Protein AF-A0A9W8QAQ6-F1 (afdb_monomer_lite)

Secondary structure (DSSP, 8-state):
-TTS-S-TTT-EEE----TT-SSGGGS--EEEEPPPGGG--TT-TT-S-EE-HHHHHHHHHHHTT-SEEEEEGGGTTHHHHHHHHHHHTT----EEEEEPPEEEESS---HHHHHHHHHTTSSSSTT-TTS-SHHHHHHHT--HHHHHHHHHHH---SSPEEEEHHHHHHHHHHHHHHHS----EESSEEEEEETT--SEEEEEEES-SS-GGG-EEEEEEESEEEEEGGGB-SS--TT--SB-BT-EEEETT-SS-EEEEEEEE-TTT--EEEEEEEE-SSSPPS-EE-EEETTPEEEEEEEE--SBSSS-GGGSSS-GGGGB-TTSEEEEEEEEE-----S-TTSTT------

Sequence (355 aa):
MRDGKYAPQTATLRMKQDMESNNPQMWDITAYRILEDNKKHIRAPDSKMYPTYDFTHCLCDSFEGITHSLCTTEFILSRESYEWLNKTLEVYEPMQREFGRLNVTGTVMSKRVLKALVERKIVRGWDDPRLYTLIALRRRGVPPGAILSFINELGVTTARTFIQATRFEQSVRRYLEQTVPRLMLVLDPILVTIQDHEGVLELEAPFSPKDPCLGTHKLALTKTIYIDRADFQDTDDKNYYRLAPGKTVGLLQGPSPIRAVSFTRDEATGRVTAIDAVFDKTTKPRAYIHWVPDGSTKAEARIYAPLFKSENPMGAEGEFLNDVNPSSETVYPDAMIEAAHCASATLLSTLILLR

pLDDT: mean 90.75, std 11.82, range [29.78, 98.44]

InterPro domains:
  IPR011035 Large ribosomal subunit protein bL25/Gln-tRNA synthetase, anti-codon-binding domain superfamily [SSF50715] (180-340)
  IPR014729 Rossmann-like alpha/beta/alpha sandwich fold [G3DSA:3.40.50.620] (1-183)
  IPR020056 Large ribosomal subunit protein bL25/Gln-tRNA synthetase, N-terminal [G3DSA:2.40.240.10] (184-298)
  IPR020056 Large ribosomal subunit protein bL25/Gln-tRNA synthetase, N-terminal [G3DSA:2.40.240.10] (299-347)
  IPR020058 Glutamyl/glutaminyl-tRNA synthetase, class Ib, catalytic domain [PF00749] (1-177)
  IPR020059 Glutamyl/glutaminyl-tRNA synthetase, class Ib, anti-codon binding domain [PF03950] (181-278)
  IPR049437 tRNA synthetases class I (E and Q), anti-codon binding domain [PF20974] (289-340)
  IPR050132 Glutamine/Glutamate--tRNA Ligase [PTHR43097] (1-339)

Radius of gyration: 29.97 Å; chains: 1; bounding box: 65×48×92 Å

Foldseek 3Di:
DFVLPDDWPRDFQFQQFDCPDPQPLRNRHTFKTADDLVPADPVCNVGRMDGDCLNCVLVVCQVVVPQEAEEALVCVSSVVSSQVNCVVVVTDGHHYDHWADEAEFLADDDPVVLVVCCVVVVAVHPLGCLHPDPNVCVLLPQDPVLVVVVDVVVDIHNDHDYHYPVVSVVSSLVVCLPPFFDFFKAQAWAKEAAPPDADWDWFKAGRHPVDCVSPIFIAIAHRIKIFHLVQEDADDDPPRQGAYAQAWEAEVRDPAIKHWPDFDADPVPRHTRYTYIHGDRPDDGPYYGYMAGPVFDFAKDKDADNQFQDRHLCPDPPHSVVRGDPVRIDIRRGMTIHPTPPPDPVVVSHDNDPD

Structure (mmCIF, N/CA/C/O backbone):
data_AF-A0A9W8QAQ6-F1
#
_entry.id   AF-A0A9W8QAQ6-F1
#
loop_
_atom_site.group_PDB
_atom_site.id
_atom_site.type_symbol
_atom_site.label_atom_id
_atom_site.label_alt_id
_atom_site.label_comp_id
_atom_site.label_asym_id
_atom_site.label_entity_id
_atom_site.label_seq_id
_atom_site.pdbx_PDB_ins_code
_atom_site.Cartn_x
_atom_site.Cartn_y
_atom_site.Cartn_z
_atom_site.occupancy
_atom_site.B_iso_or_equiv
_atom_site.auth_seq_id
_atom_site.auth_comp_id
_atom_site.auth_asym_id
_atom_site.auth_atom_id
_atom_site.pdbx_PDB_model_num
ATOM 1 N N . MET A 1 1 ? 12.990 -3.199 -45.194 1.00 91.56 1 MET A N 1
ATOM 2 C CA . MET A 1 1 ? 12.292 -3.239 -43.887 1.00 91.56 1 MET A CA 1
ATOM 3 C C . MET A 1 1 ? 11.298 -2.085 -43.759 1.00 91.56 1 MET A C 1
ATOM 5 O O . MET A 1 1 ? 10.109 -2.358 -43.727 1.00 91.56 1 MET A O 1
ATOM 9 N N . ARG A 1 2 ? 11.750 -0.821 -43.786 1.00 92.25 2 ARG A N 1
ATOM 10 C CA . ARG A 1 2 ? 10.899 0.384 -43.681 1.00 92.25 2 ARG A CA 1
ATOM 11 C C . ARG A 1 2 ? 9.698 0.397 -44.635 1.00 92.25 2 ARG A C 1
ATOM 13 O O . ARG A 1 2 ? 8.582 0.631 -44.197 1.00 92.25 2 ARG A O 1
ATOM 20 N N . ASP A 1 3 ? 9.921 0.073 -45.907 1.00 93.69 3 ASP A N 1
ATOM 21 C CA . ASP A 1 3 ? 8.876 0.124 -46.943 1.00 93.69 3 ASP A CA 1
ATOM 22 C C . ASP A 1 3 ? 7.934 -1.105 -46.928 1.00 93.69 3 ASP A C 1
ATOM 24 O O . ASP A 1 3 ? 7.230 -1.360 -47.898 1.00 93.69 3 ASP A O 1
ATOM 28 N N . GLY A 1 4 ? 7.960 -1.936 -45.875 1.00 90.44 4 GLY A N 1
ATOM 29 C CA . GLY A 1 4 ? 7.041 -3.075 -45.711 1.00 90.44 4 GLY A CA 1
ATOM 30 C C . GLY A 1 4 ? 7.293 -4.289 -46.618 1.00 90.44 4 GLY A C 1
ATOM 31 O O . GLY A 1 4 ? 6.495 -5.215 -46.626 1.00 90.44 4 GLY A O 1
ATOM 32 N N . LYS A 1 5 ? 8.406 -4.323 -47.360 1.00 94.56 5 LYS A N 1
ATOM 33 C CA . LYS A 1 5 ? 8.740 -5.402 -48.318 1.00 94.56 5 LYS A CA 1
ATOM 34 C C . LYS A 1 5 ? 9.175 -6.740 -47.690 1.00 94.56 5 LYS A C 1
ATOM 36 O O . LYS A 1 5 ? 9.480 -7.673 -48.421 1.00 94.56 5 LYS A O 1
ATOM 41 N N . TYR A 1 6 ? 9.272 -6.820 -46.364 1.00 94.56 6 TYR A N 1
ATOM 42 C CA . TYR A 1 6 ? 9.765 -7.993 -45.636 1.00 94.56 6 TYR A CA 1
ATOM 43 C C . TYR A 1 6 ? 8.786 -8.344 -44.518 1.00 94.56 6 TYR A C 1
ATOM 45 O O . TYR A 1 6 ? 8.260 -7.447 -43.859 1.00 94.56 6 TYR A O 1
ATOM 53 N N . ALA A 1 7 ? 8.569 -9.638 -44.292 1.00 93.50 7 ALA A N 1
ATOM 54 C CA . ALA A 1 7 ? 7.720 -10.127 -43.211 1.00 93.50 7 ALA A CA 1
ATOM 55 C C . ALA A 1 7 ? 8.449 -10.073 -41.847 1.00 93.50 7 ALA A C 1
ATOM 57 O O . ALA A 1 7 ? 9.687 -10.022 -41.811 1.00 93.50 7 ALA A O 1
ATOM 58 N N . PRO A 1 8 ? 7.724 -10.109 -40.712 1.00 92.94 8 PRO A N 1
ATOM 59 C CA . PRO A 1 8 ? 8.330 -10.236 -39.387 1.00 92.94 8 PRO A CA 1
ATOM 60 C C . PRO A 1 8 ? 9.353 -11.378 -39.327 1.00 92.94 8 PRO A C 1
ATOM 62 O O . PRO A 1 8 ? 9.166 -12.413 -39.956 1.00 92.94 8 PRO A O 1
ATOM 65 N N . GLN A 1 9 ? 10.448 -11.176 -38.588 1.00 88.81 9 GLN A N 1
ATOM 66 C CA . GLN A 1 9 ? 11.562 -12.132 -38.425 1.00 88.81 9 GLN A CA 1
ATOM 67 C C . GLN A 1 9 ? 12.356 -12.502 -39.698 1.00 88.81 9 GLN A C 1
ATOM 69 O O . GLN A 1 9 ? 13.376 -13.172 -39.588 1.00 88.81 9 GLN A O 1
ATOM 74 N N . THR A 1 10 ? 11.968 -12.034 -40.890 1.00 95.31 10 THR A N 1
ATOM 75 C CA . THR A 1 10 ? 12.696 -12.346 -42.142 1.00 95.31 10 THR A CA 1
ATOM 76 C C . THR A 1 10 ? 13.861 -11.402 -42.440 1.00 95.31 10 THR A C 1
ATOM 78 O O . THR A 1 10 ? 14.729 -11.723 -43.246 1.00 95.31 10 THR A O 1
ATOM 81 N N . ALA A 1 11 ? 13.894 -10.231 -41.800 1.00 96.00 11 ALA A N 1
ATOM 82 C CA . ALA A 1 11 ? 14.966 -9.256 -41.941 1.00 96.00 11 ALA A CA 1
ATOM 83 C C . ALA A 1 11 ? 15.134 -8.440 -40.655 1.00 96.00 11 ALA A C 1
ATOM 85 O O . ALA A 1 11 ? 14.157 -8.096 -39.983 1.00 96.00 11 ALA A O 1
ATOM 86 N N . THR A 1 12 ? 16.382 -8.100 -40.339 1.00 96.56 12 THR A N 1
ATOM 87 C CA . THR A 1 12 ? 16.753 -7.299 -39.173 1.00 96.56 12 THR A CA 1
ATOM 88 C C . THR A 1 12 ? 17.946 -6.411 -39.514 1.00 96.56 12 THR A C 1
ATOM 90 O O . THR A 1 12 ? 18.817 -6.824 -40.276 1.00 96.56 12 THR A O 1
ATOM 93 N N . LEU A 1 13 ? 18.005 -5.205 -38.945 1.00 97.88 13 LEU A N 1
ATOM 94 C CA . LEU A 1 13 ? 19.220 -4.388 -38.995 1.00 97.88 13 LEU A CA 1
ATOM 95 C C . LEU A 1 13 ? 20.085 -4.771 -37.798 1.00 97.88 13 LEU A C 1
ATOM 97 O O . LEU A 1 13 ? 19.571 -4.818 -36.680 1.00 97.88 13 LEU A O 1
ATOM 101 N N . ARG A 1 14 ? 21.368 -5.047 -38.019 1.00 98.19 14 ARG A N 1
ATOM 102 C CA . ARG A 1 14 ? 22.343 -5.337 -36.961 1.00 98.19 14 ARG A CA 1
ATOM 103 C C . ARG A 1 14 ? 23.409 -4.254 -36.954 1.00 98.19 14 ARG A C 1
ATOM 105 O O . ARG A 1 14 ? 23.753 -3.731 -38.014 1.00 98.19 14 ARG A O 1
ATOM 112 N N . MET A 1 15 ? 23.890 -3.917 -35.768 1.00 97.94 15 MET A N 1
ATOM 113 C CA . MET A 1 15 ? 25.094 -3.108 -35.613 1.00 97.94 15 MET A CA 1
ATOM 114 C C . MET A 1 15 ? 26.283 -3.985 -35.988 1.00 97.94 15 MET A C 1
ATOM 116 O O . MET A 1 15 ? 26.294 -5.149 -35.616 1.00 97.94 15 MET A O 1
ATOM 120 N N . LYS A 1 16 ? 27.223 -3.481 -36.788 1.00 98.00 16 LYS A N 1
ATOM 121 C CA . LYS A 1 16 ? 28.399 -4.253 -37.204 1.00 98.00 16 LYS A CA 1
ATOM 122 C C . LYS A 1 16 ? 29.540 -3.949 -36.238 1.00 98.00 16 LYS A C 1
ATOM 124 O O . LYS A 1 16 ? 30.222 -2.943 -36.402 1.00 98.00 16 LYS A O 1
ATOM 129 N N . GLN A 1 17 ? 29.649 -4.773 -35.209 1.00 97.31 17 GLN A N 1
ATOM 130 C CA . GLN A 1 17 ? 30.516 -4.627 -34.049 1.00 97.31 17 GLN A CA 1
ATOM 131 C C . GLN A 1 17 ? 31.638 -5.680 -34.125 1.00 97.31 17 GLN A C 1
ATOM 133 O O . GLN A 1 17 ? 32.337 -5.748 -35.136 1.00 97.31 17 GLN A O 1
ATOM 138 N N . ASP A 1 18 ? 31.822 -6.474 -33.067 1.00 96.94 18 ASP A N 1
ATOM 139 C CA . ASP A 1 18 ? 32.872 -7.477 -32.943 1.00 96.94 18 ASP A CA 1
ATOM 140 C C . ASP A 1 18 ? 32.303 -8.802 -32.412 1.00 96.94 18 ASP A C 1
ATOM 142 O O . ASP A 1 18 ? 32.004 -8.967 -31.226 1.00 96.94 18 ASP A O 1
ATOM 146 N N . MET A 1 19 ? 32.187 -9.771 -33.318 1.00 96.88 19 MET A N 1
ATOM 147 C CA . MET A 1 19 ? 31.697 -11.117 -33.021 1.00 96.88 19 MET A CA 1
ATOM 148 C C . MET A 1 19 ? 32.682 -11.962 -32.197 1.00 96.88 19 MET A C 1
ATOM 150 O O . MET A 1 19 ? 32.274 -13.004 -31.687 1.00 96.88 19 MET A O 1
ATOM 154 N N . GLU A 1 20 ? 33.945 -11.547 -32.063 1.00 97.31 20 GLU A N 1
ATOM 155 C CA . GLU A 1 20 ? 34.967 -12.247 -31.272 1.00 97.31 20 GLU A CA 1
ATOM 156 C C . GLU A 1 20 ? 35.090 -11.699 -29.839 1.00 97.31 20 GLU A C 1
ATOM 158 O O . GLU A 1 20 ? 35.781 -12.289 -29.006 1.00 97.31 20 GLU A O 1
ATOM 163 N N . SER A 1 21 ? 34.391 -10.604 -29.519 1.00 96.69 21 SER A N 1
ATOM 164 C CA . SER A 1 21 ? 34.413 -9.995 -28.189 1.00 96.69 21 SER A CA 1
ATOM 165 C C . SER A 1 21 ? 33.940 -10.964 -27.098 1.00 96.69 21 SER A C 1
ATOM 167 O O . SER A 1 21 ? 33.002 -11.741 -27.274 1.00 96.69 21 SER A O 1
ATOM 169 N N . ASN A 1 22 ? 34.530 -10.861 -25.904 1.00 96.94 22 ASN A N 1
ATOM 170 C CA . ASN A 1 22 ? 34.065 -11.592 -24.720 1.00 96.94 22 ASN A CA 1
ATOM 171 C C . ASN A 1 22 ? 32.767 -11.010 -24.125 1.00 96.94 22 ASN A C 1
ATOM 173 O O . ASN A 1 22 ? 32.203 -11.595 -23.198 1.00 96.94 22 ASN A O 1
ATOM 177 N N . ASN A 1 23 ? 32.295 -9.863 -24.629 1.00 97.00 23 ASN A N 1
ATOM 178 C CA . ASN A 1 23 ? 31.031 -9.257 -24.236 1.00 97.00 23 ASN A CA 1
ATOM 179 C C . ASN A 1 23 ? 29.935 -9.571 -25.272 1.00 97.00 23 ASN A C 1
ATOM 181 O O . ASN A 1 23 ? 29.991 -9.059 -26.392 1.00 97.00 23 ASN A O 1
ATOM 185 N N . PRO A 1 24 ? 28.876 -10.321 -24.905 1.00 97.00 24 PRO A N 1
ATOM 186 C CA . PRO A 1 24 ? 27.777 -10.632 -25.820 1.00 97.00 24 PRO A CA 1
ATOM 187 C C . PRO A 1 24 ? 27.052 -9.408 -26.397 1.00 97.00 24 PRO A C 1
ATOM 189 O O . PRO A 1 24 ? 26.403 -9.514 -27.435 1.00 97.00 24 PRO A O 1
ATOM 192 N N . GLN A 1 25 ? 27.158 -8.242 -25.750 1.00 97.44 25 GLN A N 1
ATOM 193 C CA . GLN A 1 25 ? 26.581 -6.988 -26.249 1.00 97.44 25 GLN A CA 1
ATOM 194 C C . GLN A 1 25 ? 27.336 -6.404 -27.455 1.00 97.44 25 GLN A C 1
ATOM 196 O O . GLN A 1 25 ? 26.870 -5.456 -28.086 1.00 97.44 25 GLN A O 1
ATOM 201 N N . MET A 1 26 ? 28.474 -6.993 -27.819 1.00 97.81 26 MET A N 1
ATOM 202 C CA . MET A 1 26 ? 29.247 -6.631 -29.005 1.00 97.81 26 MET A CA 1
ATOM 203 C C . MET A 1 26 ? 29.048 -7.607 -30.172 1.00 97.81 26 MET A C 1
ATOM 205 O O . MET A 1 26 ? 29.597 -7.380 -31.245 1.00 97.81 26 MET A O 1
ATOM 209 N N . TRP A 1 27 ? 28.228 -8.655 -30.016 1.00 97.88 27 TRP A N 1
ATOM 210 C CA . TRP A 1 27 ? 27.998 -9.680 -31.045 1.00 97.88 27 TRP A CA 1
ATOM 211 C C . TRP A 1 27 ? 26.976 -9.253 -32.098 1.00 97.88 27 TRP A C 1
ATOM 213 O O . TRP A 1 27 ? 25.903 -9.853 -32.256 1.00 97.88 27 TRP A O 1
ATOM 223 N N . ASP A 1 28 ? 27.316 -8.196 -32.827 1.00 97.81 28 ASP A N 1
ATOM 224 C CA . ASP A 1 28 ? 26.493 -7.575 -33.854 1.00 97.81 28 ASP A CA 1
ATOM 225 C C . ASP A 1 28 ? 25.025 -7.452 -33.405 1.00 97.81 28 ASP A C 1
ATOM 227 O O . ASP A 1 28 ? 24.113 -8.054 -33.993 1.00 97.81 28 ASP A O 1
ATOM 231 N N . ILE A 1 29 ? 24.766 -6.776 -32.285 1.00 97.44 29 ILE A N 1
ATOM 232 C CA . ILE A 1 29 ? 23.429 -6.799 -31.689 1.00 97.44 29 ILE A CA 1
ATOM 233 C C . ILE A 1 29 ? 22.408 -6.109 -32.604 1.00 97.44 29 ILE A C 1
ATOM 235 O O . ILE A 1 29 ? 22.707 -5.277 -33.466 1.00 97.44 29 ILE A O 1
ATOM 239 N N . THR A 1 30 ? 21.149 -6.522 -32.474 1.00 97.44 30 THR A N 1
ATOM 240 C CA . THR A 1 30 ? 20.079 -6.034 -33.349 1.00 97.44 30 THR A CA 1
ATOM 241 C C . THR A 1 30 ? 19.779 -4.562 -33.084 1.00 97.44 30 THR A C 1
ATOM 243 O O . THR A 1 30 ? 19.455 -4.224 -31.954 1.00 97.44 30 THR A O 1
ATOM 246 N N . ALA A 1 31 ? 19.755 -3.732 -34.129 1.00 97.56 31 ALA A N 1
ATOM 247 C CA . ALA A 1 31 ? 19.341 -2.332 -34.066 1.00 97.56 31 ALA A CA 1
ATOM 248 C C . ALA A 1 31 ? 17.845 -2.125 -34.348 1.00 97.56 31 ALA A C 1
ATOM 250 O O . ALA A 1 31 ? 17.182 -1.363 -33.657 1.00 97.56 31 ALA A O 1
ATOM 251 N N . TYR A 1 32 ? 17.292 -2.809 -35.356 1.00 97.00 32 TYR A N 1
ATOM 252 C CA . TYR A 1 32 ? 15.873 -2.698 -35.723 1.00 97.00 32 TYR A CA 1
ATOM 253 C C . TYR A 1 32 ? 15.260 -4.045 -36.062 1.00 97.00 32 TYR A C 1
ATOM 255 O O . TYR A 1 32 ? 15.899 -4.874 -36.709 1.00 97.00 32 TYR A O 1
ATOM 263 N N . ARG A 1 33 ? 13.974 -4.204 -35.730 1.00 95.19 33 ARG A N 1
ATOM 264 C CA . ARG A 1 33 ? 13.168 -5.398 -36.024 1.00 95.19 33 ARG A CA 1
ATOM 265 C C . ARG A 1 33 ? 11.846 -5.039 -36.695 1.00 95.19 33 ARG A C 1
ATOM 267 O O . ARG A 1 33 ? 11.318 -3.943 -36.519 1.00 95.19 33 ARG A O 1
ATOM 274 N N . ILE A 1 34 ? 11.298 -5.995 -37.438 1.00 93.75 34 ILE A N 1
ATOM 275 C CA . ILE A 1 34 ? 9.923 -5.953 -37.951 1.00 93.75 34 ILE A CA 1
ATOM 276 C C . ILE A 1 34 ? 9.038 -6.694 -36.946 1.00 93.75 34 ILE A C 1
ATOM 278 O O . ILE A 1 34 ? 9.304 -7.857 -36.637 1.00 93.75 34 ILE A O 1
ATOM 282 N N . LEU A 1 35 ? 8.020 -6.013 -36.420 1.00 88.12 35 LEU A N 1
ATOM 283 C CA . LEU A 1 35 ? 7.067 -6.587 -35.469 1.00 88.12 35 LEU A CA 1
ATOM 284 C C . LEU A 1 35 ? 5.863 -7.186 -36.202 1.00 88.12 35 LEU A C 1
ATOM 286 O O . LEU A 1 35 ? 5.486 -6.721 -37.275 1.00 88.12 35 LEU A O 1
ATOM 290 N N . GLU A 1 36 ? 5.246 -8.198 -35.597 1.00 85.69 36 GLU A N 1
ATOM 291 C CA . GLU A 1 36 ? 3.933 -8.699 -36.019 1.00 85.69 36 GLU A CA 1
ATOM 292 C C . GLU A 1 36 ? 2.860 -7.607 -35.864 1.00 85.69 36 GLU A C 1
ATOM 294 O O . GLU A 1 36 ? 2.948 -6.755 -34.975 1.00 85.69 36 GLU A O 1
ATOM 299 N N . ASP A 1 37 ? 1.818 -7.645 -36.700 1.00 78.56 37 ASP A N 1
ATOM 300 C CA . ASP A 1 37 ? 0.783 -6.602 -36.738 1.00 78.56 37 ASP A CA 1
ATOM 301 C C . ASP A 1 37 ? 0.055 -6.408 -35.396 1.00 78.56 37 ASP A C 1
ATOM 303 O O . ASP A 1 37 ? -0.286 -5.283 -35.036 1.00 78.56 37 ASP A O 1
ATOM 307 N N . ASN A 1 38 ? -0.118 -7.478 -34.617 1.00 76.75 38 ASN A N 1
ATOM 308 C CA . ASN A 1 38 ? -0.729 -7.462 -33.282 1.00 76.75 38 ASN A CA 1
ATOM 309 C C . ASN A 1 38 ? 0.189 -6.909 -32.170 1.00 76.75 38 ASN A C 1
ATOM 311 O O . ASN A 1 38 ? -0.242 -6.795 -31.024 1.00 76.75 38 ASN A O 1
ATOM 315 N N . LYS A 1 39 ? 1.451 -6.591 -32.485 1.00 79.75 39 LYS A N 1
ATOM 316 C CA . LYS A 1 39 ? 2.471 -6.080 -31.551 1.00 79.75 39 LYS A CA 1
ATOM 317 C C . LYS A 1 39 ? 2.946 -4.670 -31.917 1.00 79.75 39 LYS A C 1
ATOM 319 O O . LYS A 1 39 ? 3.960 -4.213 -31.389 1.00 79.75 39 LYS A O 1
ATOM 324 N N . LYS A 1 40 ? 2.246 -3.978 -32.821 1.00 79.75 40 LYS A N 1
ATOM 325 C CA . LYS A 1 40 ? 2.588 -2.609 -33.230 1.00 79.75 40 LYS A CA 1
ATOM 326 C C . LYS A 1 40 ? 2.547 -1.638 -32.055 1.00 79.75 40 LYS A C 1
ATOM 328 O O . LYS A 1 40 ? 1.738 -1.762 -31.136 1.00 79.75 40 LYS A O 1
ATOM 333 N N . HIS A 1 41 ? 3.437 -0.652 -32.101 1.00 83.19 41 HIS A N 1
ATOM 334 C CA . HIS A 1 41 ? 3.541 0.340 -31.044 1.00 83.19 41 HIS A CA 1
ATOM 335 C C . HIS A 1 41 ? 2.379 1.335 -31.119 1.00 83.19 41 HIS A C 1
ATOM 337 O O . HIS A 1 41 ? 2.134 1.934 -32.164 1.00 83.19 41 HIS A O 1
ATOM 343 N N . ILE A 1 42 ? 1.717 1.585 -29.989 1.00 85.75 42 ILE A N 1
ATOM 344 C CA . ILE A 1 42 ? 0.511 2.429 -29.920 1.00 85.75 42 ILE A CA 1
ATOM 345 C C . ILE A 1 42 ? 0.788 3.872 -30.377 1.00 85.75 42 ILE A C 1
ATOM 347 O O . ILE A 1 42 ? -0.067 4.493 -30.995 1.00 85.75 42 ILE A O 1
ATOM 351 N N . ARG A 1 43 ? 1.987 4.412 -30.106 1.00 86.19 43 ARG A N 1
ATOM 352 C CA . ARG A 1 43 ? 2.359 5.790 -30.498 1.00 86.19 43 ARG A CA 1
ATOM 353 C C . ARG A 1 43 ? 2.937 5.920 -31.910 1.00 86.19 43 ARG A C 1
ATOM 355 O O . ARG A 1 43 ? 3.199 7.031 -32.343 1.00 86.19 43 ARG A O 1
ATOM 362 N N . ALA A 1 44 ? 3.200 4.809 -32.594 1.00 86.75 44 ALA A N 1
ATOM 363 C CA . ALA A 1 44 ? 3.758 4.823 -33.947 1.00 86.75 44 ALA A CA 1
ATOM 364 C C . ALA A 1 44 ? 3.178 3.673 -34.791 1.00 86.75 44 ALA A C 1
ATOM 366 O O . ALA A 1 44 ? 3.947 2.881 -35.336 1.00 86.75 44 ALA A O 1
ATOM 367 N N . PRO A 1 45 ? 1.839 3.546 -34.882 1.00 83.38 45 PRO A N 1
ATOM 368 C CA . PRO A 1 45 ? 1.179 2.360 -35.435 1.00 83.38 45 PRO A CA 1
ATOM 369 C C . PRO A 1 45 ? 1.483 2.136 -36.923 1.00 83.38 45 PRO A C 1
ATOM 371 O O . PRO A 1 45 ? 1.467 0.999 -37.399 1.00 83.38 45 PRO A O 1
ATOM 374 N N . ASP A 1 46 ? 1.810 3.205 -37.649 1.00 87.12 46 ASP A N 1
ATOM 375 C CA . ASP A 1 46 ? 2.115 3.152 -39.079 1.00 87.12 46 ASP A CA 1
ATOM 376 C C . ASP A 1 46 ? 3.539 2.673 -39.376 1.00 87.12 46 ASP A C 1
ATOM 378 O O . ASP A 1 46 ? 3.826 2.236 -40.497 1.00 87.12 46 ASP A O 1
ATOM 382 N N . SER A 1 47 ? 4.427 2.689 -38.374 1.00 88.50 47 SER A N 1
ATOM 383 C CA . SER A 1 47 ? 5.796 2.225 -38.559 1.00 88.50 47 SER A CA 1
ATOM 384 C C . SER A 1 47 ? 5.837 0.718 -38.816 1.00 88.50 47 SER A C 1
ATOM 386 O O . SER A 1 47 ? 5.202 -0.086 -38.125 1.00 88.50 47 SER A O 1
ATOM 388 N N . LYS A 1 48 ? 6.618 0.326 -39.826 1.00 90.19 48 LYS A N 1
ATOM 389 C CA . LYS A 1 48 ? 6.814 -1.077 -40.236 1.00 90.19 48 LYS A CA 1
ATOM 390 C C . LYS A 1 48 ? 8.025 -1.732 -39.572 1.00 90.19 48 LYS A C 1
ATOM 392 O O . LYS A 1 48 ? 8.169 -2.949 -39.620 1.00 90.19 48 LYS A O 1
ATOM 397 N N . MET A 1 49 ? 8.904 -0.941 -38.965 1.00 92.44 49 MET A N 1
ATOM 398 C CA . MET A 1 49 ? 10.071 -1.419 -38.228 1.00 92.44 49 MET A CA 1
ATOM 399 C C . MET A 1 49 ? 10.287 -0.561 -36.989 1.00 92.44 49 MET A C 1
ATOM 401 O O . MET A 1 49 ? 9.997 0.633 -36.994 1.00 92.44 49 MET A O 1
ATOM 405 N N . TYR A 1 50 ? 10.803 -1.173 -35.933 1.00 93.69 50 TYR A N 1
ATOM 406 C CA . TYR A 1 50 ? 10.986 -0.523 -34.644 1.00 93.69 50 TYR A CA 1
ATOM 407 C C . TYR A 1 50 ? 12.412 -0.749 -34.158 1.00 93.69 50 TYR A C 1
ATOM 409 O O . TYR A 1 50 ? 12.936 -1.858 -34.338 1.00 93.69 50 TYR A O 1
ATOM 417 N N . PRO A 1 51 ? 13.046 0.283 -33.584 1.00 95.56 51 PRO A N 1
ATOM 418 C CA . PRO A 1 51 ? 14.373 0.138 -33.022 1.00 95.56 51 PRO A CA 1
ATOM 419 C C . PRO A 1 51 ? 14.322 -0.695 -31.733 1.00 95.56 51 PRO A C 1
ATOM 421 O O . PRO A 1 51 ? 13.281 -0.807 -31.080 1.00 95.56 51 PRO A O 1
ATOM 424 N N . THR A 1 52 ? 15.440 -1.319 -31.386 1.00 95.56 52 THR A N 1
ATOM 425 C CA . THR A 1 52 ? 15.625 -2.051 -30.127 1.00 95.56 52 THR A CA 1
ATOM 426 C C . THR A 1 52 ? 16.073 -1.117 -29.006 1.00 95.56 52 THR A C 1
ATOM 428 O O . THR A 1 52 ? 16.518 0.000 -29.262 1.00 95.56 52 THR A O 1
ATOM 431 N N . TYR A 1 53 ? 15.987 -1.599 -27.761 1.00 95.88 53 TYR A N 1
ATOM 432 C CA . TYR A 1 53 ? 16.431 -0.855 -26.581 1.00 95.88 53 TYR A CA 1
ATOM 433 C C . TYR A 1 53 ? 17.878 -0.362 -26.725 1.00 95.88 53 TYR A C 1
ATOM 435 O O . TYR A 1 53 ? 18.100 0.842 -26.625 1.00 95.88 53 TYR A O 1
ATOM 443 N N . ASP A 1 54 ? 18.818 -1.255 -27.057 1.00 96.25 54 ASP A N 1
ATOM 444 C CA . ASP A 1 54 ? 20.247 -0.927 -27.154 1.00 96.25 54 ASP A CA 1
ATOM 445 C C . ASP A 1 54 ? 20.565 0.091 -28.261 1.00 96.25 54 ASP A C 1
ATOM 447 O O . ASP A 1 54 ? 21.503 0.866 -28.118 1.00 96.25 54 ASP A O 1
ATOM 451 N N . PHE A 1 55 ? 19.765 0.148 -29.336 1.00 97.69 55 PHE A N 1
ATOM 452 C CA . PHE A 1 55 ? 19.915 1.182 -30.366 1.00 97.69 55 PHE A CA 1
ATOM 453 C C . PHE A 1 55 ? 19.308 2.522 -29.945 1.00 97.69 55 PHE A C 1
ATOM 455 O O . PHE A 1 55 ? 19.834 3.577 -30.277 1.00 97.69 55 PHE A O 1
ATOM 462 N N . THR A 1 56 ? 18.170 2.504 -29.245 1.00 97.19 56 THR A N 1
ATOM 463 C CA . THR A 1 56 ? 17.489 3.745 -28.852 1.00 97.19 56 THR A CA 1
ATOM 464 C C . THR A 1 56 ? 18.101 4.426 -27.646 1.00 97.19 56 THR A C 1
ATOM 466 O O . THR A 1 56 ? 18.138 5.646 -27.622 1.00 97.19 56 THR A O 1
ATOM 469 N N . HIS A 1 57 ? 18.528 3.671 -26.635 1.00 97.75 57 HIS A N 1
ATOM 470 C CA . HIS A 1 57 ? 18.770 4.216 -25.302 1.00 97.75 57 HIS A CA 1
ATOM 471 C C . HIS A 1 57 ? 19.861 5.291 -25.320 1.00 97.75 57 HIS A C 1
ATOM 473 O O . HIS A 1 57 ? 19.611 6.422 -24.911 1.00 97.75 57 HIS A O 1
ATOM 479 N N . CYS A 1 58 ? 21.023 4.972 -25.893 1.00 97.19 58 CYS A N 1
ATOM 480 C CA . CYS A 1 58 ? 22.144 5.905 -25.963 1.00 97.19 58 CYS A CA 1
ATOM 481 C C . CYS A 1 58 ? 21.884 7.094 -26.890 1.00 97.19 58 CYS A C 1
ATOM 483 O O . CYS A 1 58 ? 22.286 8.212 -26.580 1.00 97.19 58 CYS A O 1
ATOM 485 N N . LEU A 1 59 ? 21.157 6.874 -27.989 1.00 98.12 59 LEU A N 1
ATOM 486 C CA . LEU A 1 59 ? 20.833 7.926 -28.948 1.00 98.12 59 LEU A CA 1
ATOM 487 C C . LEU A 1 59 ? 19.792 8.891 -28.394 1.00 98.12 59 LEU A C 1
ATOM 489 O O . LEU A 1 59 ? 19.941 10.093 -28.569 1.00 98.12 59 LEU A O 1
ATOM 493 N N . CYS A 1 60 ? 18.773 8.393 -27.692 1.00 98.00 60 CYS A N 1
ATOM 494 C CA . CYS A 1 60 ? 17.822 9.239 -26.977 1.00 98.00 60 CYS A CA 1
ATOM 495 C C . CYS A 1 60 ? 18.540 10.087 -25.924 1.00 98.00 60 CYS A C 1
ATOM 497 O O . CYS A 1 60 ? 18.380 11.302 -25.938 1.00 98.00 60 CYS A O 1
ATOM 499 N N . ASP A 1 61 ? 19.388 9.478 -25.090 1.00 98.38 61 ASP A N 1
ATOM 500 C CA . ASP A 1 61 ? 20.166 10.217 -24.091 1.00 98.38 61 ASP A CA 1
ATOM 501 C C . ASP A 1 61 ? 21.068 11.282 -24.743 1.00 98.38 61 ASP A C 1
ATOM 503 O O . ASP A 1 61 ? 21.173 12.405 -24.250 1.00 98.38 61 ASP A O 1
ATOM 507 N N . SER A 1 62 ? 21.695 10.950 -25.876 1.00 98.19 62 SER A N 1
ATOM 508 C CA . SER A 1 62 ? 22.533 11.870 -26.647 1.00 98.19 62 SER A CA 1
ATOM 509 C C . SER A 1 62 ? 21.728 13.053 -27.195 1.00 98.19 62 SER A C 1
ATOM 511 O O . SER A 1 62 ? 22.102 14.209 -26.990 1.00 98.19 62 SER A O 1
ATOM 513 N N . PHE A 1 63 ? 20.587 12.781 -27.838 1.00 98.12 63 PHE A N 1
ATOM 514 C CA . PHE A 1 63 ? 19.709 13.801 -28.419 1.00 98.12 63 PHE A CA 1
ATOM 515 C C . PHE A 1 63 ? 19.045 14.690 -27.363 1.00 98.12 63 PHE A C 1
ATOM 517 O O . PHE A 1 63 ? 18.798 15.865 -27.625 1.00 98.12 63 PHE A O 1
ATOM 524 N N . GLU A 1 64 ? 18.771 14.150 -26.176 1.00 98.25 64 GLU A N 1
ATOM 525 C CA . GLU A 1 64 ? 18.207 14.889 -25.043 1.00 98.25 64 GLU A CA 1
ATOM 526 C C . GLU A 1 64 ? 19.279 15.616 -24.207 1.00 98.25 64 GLU A C 1
ATOM 528 O O . GLU A 1 64 ? 18.939 16.367 -23.293 1.00 98.25 64 GLU A O 1
ATOM 533 N N . GLY A 1 65 ? 20.569 15.441 -24.522 1.00 97.62 65 GLY A N 1
ATOM 534 C CA . GLY A 1 65 ? 21.674 16.092 -23.811 1.00 97.62 65 GLY A CA 1
ATOM 535 C C . GLY A 1 65 ? 21.861 15.587 -22.376 1.00 97.62 65 GLY A C 1
ATOM 536 O O . GLY A 1 65 ? 22.261 16.349 -21.493 1.00 97.62 65 GLY A O 1
ATOM 537 N N . ILE A 1 66 ? 21.551 14.314 -22.118 1.00 98.44 66 ILE A N 1
ATOM 538 C CA . ILE A 1 66 ? 21.671 13.694 -20.797 1.00 98.44 66 ILE A CA 1
ATOM 539 C C . ILE A 1 66 ? 23.139 13.636 -20.374 1.00 98.44 66 ILE A C 1
ATOM 541 O O . ILE A 1 66 ? 23.975 13.055 -21.053 1.00 98.44 66 ILE A O 1
ATOM 545 N N . THR A 1 67 ? 23.464 14.193 -19.207 1.00 98.12 67 THR A N 1
ATOM 546 C CA . THR A 1 67 ? 24.846 14.157 -18.694 1.00 98.12 67 THR A CA 1
ATOM 547 C C . THR A 1 67 ? 25.168 12.848 -17.972 1.00 98.12 67 THR A C 1
ATOM 549 O O . THR A 1 67 ? 26.268 12.317 -18.112 1.00 98.12 67 THR A O 1
ATOM 552 N N . HIS A 1 68 ? 24.209 12.321 -17.205 1.00 98.06 68 HIS A N 1
ATOM 553 C CA . HIS A 1 68 ? 24.346 11.118 -16.386 1.00 98.06 68 HIS A CA 1
ATOM 554 C C . HIS A 1 68 ? 23.173 10.178 -16.664 1.00 98.06 68 HIS A C 1
ATOM 556 O O . HIS A 1 68 ? 22.070 10.392 -16.161 1.00 98.06 68 HIS A O 1
ATOM 562 N N . SER A 1 69 ? 23.417 9.132 -17.451 1.00 97.94 69 SER A N 1
ATOM 563 C CA . SER A 1 69 ? 22.425 8.092 -17.722 1.00 97.94 69 SER A CA 1
ATOM 564 C C . SER A 1 69 ? 22.489 7.041 -16.614 1.00 97.94 69 SER A C 1
ATOM 566 O O . SER A 1 69 ? 23.428 6.248 -16.532 1.00 97.94 69 SER A O 1
ATOM 568 N N . LEU A 1 70 ? 21.535 7.093 -15.681 1.00 97.56 70 LEU A N 1
ATOM 569 C CA . LEU A 1 70 ? 21.521 6.226 -14.502 1.00 97.56 70 LEU A CA 1
ATOM 570 C C . LEU A 1 70 ? 20.611 5.019 -14.730 1.00 97.56 70 LEU A C 1
ATOM 572 O O . LEU A 1 70 ? 19.389 5.155 -14.793 1.00 97.56 70 LEU A O 1
ATOM 576 N N . CYS A 1 71 ? 21.194 3.825 -14.791 1.00 96.31 71 CYS A N 1
ATOM 577 C CA . CYS A 1 71 ? 20.461 2.571 -14.967 1.00 96.31 71 CYS A CA 1
ATOM 578 C C . CYS A 1 71 ? 20.841 1.544 -13.893 1.00 96.31 71 CYS A C 1
ATOM 580 O O . CYS A 1 71 ? 21.628 1.825 -12.989 1.00 96.31 71 CYS A O 1
ATOM 582 N N . THR A 1 72 ? 20.244 0.355 -13.925 1.00 95.75 72 THR A N 1
ATOM 583 C CA . THR A 1 72 ? 20.531 -0.669 -12.917 1.00 95.75 72 THR A CA 1
ATOM 584 C C . THR A 1 72 ? 21.705 -1.564 -13.324 1.00 95.75 72 THR A C 1
ATOM 586 O O . THR A 1 72 ? 22.034 -1.680 -14.505 1.00 95.75 72 THR A O 1
ATOM 589 N N . THR A 1 73 ? 22.346 -2.228 -12.356 1.00 96.00 73 THR A N 1
ATOM 590 C CA . THR A 1 73 ? 23.535 -3.068 -12.607 1.00 96.00 73 THR A CA 1
ATOM 591 C C . THR A 1 73 ? 23.309 -4.256 -13.545 1.00 96.00 73 THR A C 1
ATOM 593 O O . THR A 1 73 ? 24.272 -4.834 -14.044 1.00 96.00 73 THR A O 1
ATOM 596 N N . GLU A 1 74 ? 22.060 -4.600 -13.860 1.00 93.62 74 GLU A N 1
ATOM 597 C CA . GLU A 1 74 ? 21.716 -5.545 -14.925 1.00 93.62 74 GLU A CA 1
ATOM 598 C C . GLU A 1 74 ? 22.202 -5.105 -16.322 1.00 93.62 74 GLU A C 1
ATOM 600 O O . GLU A 1 74 ? 22.371 -5.963 -17.185 1.00 93.62 74 GLU A O 1
ATOM 605 N N . PHE A 1 75 ? 22.474 -3.811 -16.538 1.00 95.62 75 PHE A N 1
ATOM 606 C CA . PHE A 1 75 ? 22.893 -3.246 -17.829 1.00 95.62 75 PHE A CA 1
ATOM 607 C C . PHE A 1 75 ? 24.384 -2.881 -17.908 1.00 95.62 75 PHE A C 1
ATOM 609 O O . PHE A 1 75 ? 24.800 -2.237 -18.870 1.00 95.62 75 PHE A O 1
ATOM 616 N N . ILE A 1 76 ? 25.210 -3.320 -16.946 1.00 96.25 76 ILE A N 1
ATOM 617 C CA . ILE A 1 76 ? 26.662 -3.039 -16.941 1.00 96.25 76 ILE A CA 1
ATOM 618 C C . ILE A 1 76 ? 27.322 -3.468 -18.258 1.00 96.25 76 ILE A C 1
ATOM 620 O O . ILE A 1 76 ? 28.106 -2.716 -18.829 1.00 96.25 76 ILE A O 1
ATOM 624 N N . LEU A 1 77 ? 26.991 -4.662 -18.763 1.00 96.12 77 LEU A N 1
ATOM 625 C CA . LEU A 1 77 ? 27.569 -5.173 -20.011 1.00 96.12 77 LEU A CA 1
ATOM 626 C C . LEU A 1 77 ? 27.139 -4.351 -21.237 1.00 96.12 77 LEU A C 1
ATOM 628 O O . LEU A 1 77 ? 27.920 -4.209 -22.174 1.00 96.12 77 LEU A O 1
ATOM 632 N N . SER A 1 78 ? 25.932 -3.776 -21.223 1.00 96.88 78 SER A N 1
ATOM 633 C CA . SER A 1 78 ? 25.412 -2.950 -22.324 1.00 96.88 78 SER A CA 1
ATOM 634 C C . SER A 1 78 ? 26.097 -1.586 -22.425 1.00 96.88 78 SER A C 1
ATOM 636 O O . SER A 1 78 ? 25.943 -0.914 -23.443 1.00 96.88 78 SER A O 1
ATOM 638 N N . ARG A 1 79 ? 26.874 -1.167 -21.414 1.00 97.69 79 ARG A N 1
ATOM 639 C CA . ARG A 1 79 ? 27.614 0.101 -21.469 1.00 97.69 79 ARG A CA 1
ATOM 640 C C . ARG A 1 79 ? 28.616 0.133 -22.623 1.00 97.69 79 ARG A C 1
ATOM 642 O O . ARG A 1 79 ? 28.748 1.152 -23.285 1.00 97.69 79 ARG A O 1
ATOM 649 N N . GLU A 1 80 ? 29.285 -0.985 -22.897 1.00 97.69 80 GLU A N 1
ATOM 650 C CA . GLU A 1 80 ? 30.259 -1.059 -23.993 1.00 97.69 80 GLU A CA 1
ATOM 651 C C . GLU A 1 80 ? 29.590 -0.800 -25.351 1.00 97.69 80 GLU A C 1
ATOM 653 O O . GLU A 1 80 ? 30.048 0.041 -26.121 1.00 97.69 80 GLU A O 1
ATOM 658 N N . SER A 1 81 ? 28.445 -1.441 -25.609 1.00 97.62 81 SER A N 1
ATOM 659 C CA . SER A 1 81 ? 27.658 -1.214 -26.826 1.00 97.62 81 SER A CA 1
ATOM 660 C C . SER A 1 81 ? 27.024 0.179 -26.889 1.00 97.62 81 SER A C 1
ATOM 662 O O . SER A 1 81 ? 26.909 0.744 -27.975 1.00 97.62 81 SER A O 1
ATOM 664 N N . TYR A 1 82 ? 26.640 0.742 -25.738 1.00 98.25 82 TYR A N 1
ATOM 665 C CA . TYR A 1 82 ? 26.108 2.101 -25.603 1.00 98.25 82 TYR A CA 1
ATOM 666 C C . TYR A 1 82 ? 27.144 3.140 -26.055 1.00 98.25 82 TYR A C 1
ATOM 668 O O . TYR A 1 82 ? 26.872 3.968 -26.925 1.00 98.25 82 TYR A O 1
ATOM 676 N N . GLU A 1 83 ? 28.355 3.070 -25.495 1.00 97.75 83 GLU A N 1
ATOM 677 C CA . GLU A 1 83 ? 29.458 3.974 -25.836 1.00 97.75 83 GLU A CA 1
ATOM 678 C C . GLU A 1 83 ? 29.917 3.767 -27.283 1.00 97.75 83 GLU A C 1
ATOM 680 O O . GLU A 1 83 ? 30.162 4.735 -28.004 1.00 97.75 83 GLU A O 1
ATOM 685 N N . TRP A 1 84 ? 29.995 2.507 -27.732 1.00 98.19 84 TRP A N 1
ATOM 686 C CA . TRP A 1 84 ? 30.357 2.169 -29.108 1.00 98.19 84 TRP A CA 1
ATOM 687 C C . TRP A 1 84 ? 29.426 2.836 -30.123 1.00 98.19 84 TRP A C 1
ATOM 689 O O . TRP A 1 84 ? 29.908 3.413 -31.100 1.00 98.19 84 TRP A O 1
ATOM 699 N N . LEU A 1 85 ? 28.109 2.791 -29.899 1.00 98.19 85 LEU A N 1
ATOM 700 C CA . LEU A 1 85 ? 27.137 3.342 -30.842 1.00 98.19 85 LEU A CA 1
ATOM 701 C C . LEU A 1 85 ? 27.241 4.871 -30.924 1.00 98.19 85 LEU A C 1
ATOM 703 O O . LEU A 1 85 ? 27.262 5.417 -32.028 1.00 98.19 85 LEU A O 1
ATOM 707 N N . ASN A 1 86 ? 27.381 5.552 -29.783 1.00 97.75 86 ASN A N 1
ATOM 708 C CA . ASN A 1 86 ? 27.560 7.006 -29.750 1.00 97.75 86 ASN A CA 1
ATOM 709 C C . ASN A 1 86 ? 28.841 7.443 -30.474 1.00 97.75 86 ASN A C 1
ATOM 711 O O . ASN A 1 86 ? 28.792 8.335 -31.320 1.00 97.75 86 ASN A O 1
ATOM 715 N N . LYS A 1 87 ? 29.967 6.765 -30.203 1.00 97.50 87 LYS A N 1
ATOM 716 C CA . LYS A 1 87 ? 31.259 7.030 -30.862 1.00 97.50 87 LYS A CA 1
ATOM 717 C C . LYS A 1 87 ? 31.187 6.793 -32.366 1.00 97.50 87 LYS A C 1
ATOM 719 O O . LYS A 1 87 ? 31.654 7.617 -33.139 1.00 97.50 87 LYS A O 1
ATOM 724 N N . THR A 1 88 ? 30.574 5.684 -32.776 1.00 97.62 88 THR A N 1
ATOM 725 C CA . THR A 1 88 ? 30.451 5.294 -34.190 1.00 97.62 88 THR A CA 1
ATOM 726 C C . THR A 1 88 ? 29.619 6.288 -34.992 1.00 97.62 88 THR A C 1
ATOM 728 O O . THR A 1 88 ? 29.883 6.497 -36.173 1.00 97.62 88 THR A O 1
ATOM 731 N N . LEU A 1 89 ? 28.606 6.890 -34.368 1.00 97.56 89 LEU A N 1
ATOM 732 C CA . LEU A 1 89 ? 27.744 7.884 -35.006 1.00 97.56 89 LEU A CA 1
ATOM 733 C C . LEU A 1 89 ? 28.213 9.327 -34.789 1.00 97.56 89 LEU A C 1
ATOM 735 O O . LEU A 1 89 ? 27.539 10.241 -35.257 1.00 97.56 89 LEU A O 1
ATOM 739 N N . GLU A 1 90 ? 29.343 9.523 -34.103 1.00 97.94 90 GLU A N 1
ATOM 740 C CA . GLU A 1 90 ? 29.927 10.835 -33.799 1.00 97.94 90 GLU A CA 1
ATOM 741 C C . GLU A 1 90 ? 28.932 11.787 -33.107 1.00 97.94 90 GLU A C 1
ATOM 743 O O . GLU A 1 90 ? 28.908 12.995 -33.349 1.00 97.94 90 GLU A O 1
ATOM 748 N N . VAL A 1 91 ? 28.088 11.233 -32.233 1.00 98.00 91 VAL A N 1
ATOM 749 C CA . VAL A 1 91 ? 27.124 11.997 -31.430 1.00 98.00 91 VAL A CA 1
ATOM 750 C C . VAL A 1 91 ? 27.653 12.232 -30.016 1.00 98.00 91 VAL A C 1
ATOM 752 O O . VAL A 1 91 ? 28.636 11.625 -29.590 1.00 98.00 91 VAL A O 1
ATOM 755 N N . TYR A 1 92 ? 26.997 13.123 -29.265 1.00 97.75 92 TYR A N 1
ATOM 756 C CA . TYR A 1 92 ? 27.321 13.345 -27.856 1.00 97.75 92 TYR A CA 1
ATOM 757 C C . TYR A 1 92 ? 27.280 12.019 -27.075 1.00 97.75 92 TYR A C 1
ATOM 759 O O . TYR A 1 92 ? 26.399 11.193 -27.312 1.00 97.75 92 TYR A O 1
ATOM 767 N N . GLU A 1 93 ? 28.225 11.816 -26.155 1.00 95.94 93 GLU A N 1
ATOM 768 C CA . GLU A 1 93 ? 28.367 10.590 -25.361 1.00 95.94 93 GLU A CA 1
ATOM 769 C C . GLU A 1 93 ? 27.982 10.851 -23.891 1.00 95.94 93 GLU A C 1
ATOM 771 O O . GLU A 1 93 ? 28.824 11.266 -23.088 1.00 95.94 93 GLU A O 1
ATOM 776 N N . PRO A 1 94 ? 26.709 10.625 -23.519 1.00 97.44 94 PRO A N 1
ATOM 777 C CA . PRO A 1 94 ? 26.272 10.613 -22.130 1.00 97.44 94 PRO A CA 1
ATOM 778 C C . PRO A 1 94 ? 27.030 9.587 -21.289 1.00 97.44 94 PRO A C 1
ATOM 780 O O . PRO A 1 94 ? 27.364 8.491 -21.744 1.00 97.44 94 PRO A O 1
ATOM 783 N N . MET A 1 95 ? 27.226 9.901 -20.010 1.00 96.69 95 MET A N 1
ATOM 784 C CA . MET A 1 95 ? 27.919 9.009 -19.089 1.00 96.69 95 MET A CA 1
ATOM 785 C C . MET A 1 95 ? 26.943 8.013 -18.446 1.00 96.69 95 MET A C 1
ATOM 787 O O . MET A 1 95 ? 26.230 8.367 -17.504 1.00 96.69 95 MET A O 1
ATOM 791 N N . GLN A 1 96 ? 26.942 6.754 -18.901 1.00 97.75 96 GLN A N 1
ATOM 792 C CA . GLN A 1 96 ? 26.167 5.692 -18.247 1.00 97.75 96 GLN A CA 1
ATOM 793 C C . GLN A 1 96 ? 26.810 5.280 -16.912 1.00 97.75 96 GLN A C 1
ATOM 795 O O . GLN A 1 96 ? 28.002 4.961 -16.855 1.00 97.75 96 GLN A O 1
ATOM 800 N N . ARG A 1 97 ? 26.031 5.264 -15.826 1.00 97.56 97 ARG A N 1
ATOM 801 C CA . ARG A 1 97 ? 26.445 4.754 -14.510 1.00 97.56 97 ARG A CA 1
ATOM 802 C C . ARG A 1 97 ? 25.353 3.894 -13.901 1.00 97.56 97 ARG A C 1
ATOM 804 O O . ARG A 1 97 ? 24.177 4.241 -13.927 1.00 97.56 97 ARG A O 1
ATOM 811 N N . GLU A 1 98 ? 25.762 2.772 -13.329 1.00 97.31 98 GLU A N 1
ATOM 812 C CA . GLU A 1 98 ? 24.838 1.758 -12.851 1.00 97.31 98 GLU A CA 1
ATOM 813 C C . GLU A 1 98 ? 24.702 1.770 -11.327 1.00 97.31 98 GLU A C 1
ATOM 815 O O . GLU A 1 98 ? 25.683 1.925 -10.600 1.00 97.31 98 GLU A O 1
ATOM 820 N N . PHE A 1 99 ? 23.490 1.540 -10.829 1.00 96.06 99 PHE A N 1
ATOM 821 C CA . PHE A 1 99 ? 23.216 1.365 -9.406 1.00 96.06 99 PHE A CA 1
ATOM 822 C C . PHE A 1 99 ? 22.477 0.054 -9.126 1.00 96.06 99 PHE A C 1
ATOM 824 O O . PHE A 1 99 ? 21.833 -0.552 -9.983 1.00 96.06 99 PHE A O 1
ATOM 831 N N . GLY A 1 100 ? 22.607 -0.434 -7.902 1.00 94.00 100 GLY A N 1
ATOM 832 C CA . GLY A 1 100 ? 21.963 -1.647 -7.442 1.00 94.00 100 GLY A CA 1
ATOM 833 C C . GLY A 1 100 ? 20.456 -1.465 -7.359 1.00 94.00 100 GLY A C 1
ATOM 834 O O . GLY A 1 100 ? 19.948 -0.541 -6.724 1.00 94.00 100 GLY A O 1
ATOM 835 N N . ARG A 1 101 ? 19.716 -2.376 -7.989 1.00 90.75 101 ARG A N 1
ATOM 836 C CA . ARG A 1 101 ? 18.258 -2.380 -7.913 1.00 90.75 101 ARG A CA 1
ATOM 837 C C . ARG A 1 101 ? 17.781 -2.663 -6.483 1.00 90.75 101 ARG A C 1
ATOM 839 O O . ARG A 1 101 ? 18.257 -3.596 -5.833 1.00 90.75 101 ARG A O 1
ATOM 846 N N . LEU A 1 102 ? 16.762 -1.920 -6.046 1.00 90.06 102 LEU A N 1
ATOM 847 C CA . LEU A 1 102 ? 15.991 -2.234 -4.845 1.00 90.06 102 LEU A CA 1
ATOM 848 C C . LEU A 1 102 ? 15.096 -3.456 -5.093 1.00 90.06 102 LEU A C 1
ATOM 850 O O . LEU A 1 102 ? 14.216 -3.433 -5.959 1.00 90.06 102 LEU A O 1
ATOM 854 N N . ASN A 1 103 ? 15.294 -4.503 -4.299 1.00 88.12 103 ASN A N 1
ATOM 855 C CA . ASN A 1 103 ? 14.448 -5.688 -4.275 1.00 88.12 103 ASN A CA 1
ATOM 856 C C . ASN A 1 103 ? 13.725 -5.768 -2.932 1.00 88.12 103 ASN A C 1
ATOM 858 O O . ASN A 1 103 ? 14.366 -5.794 -1.882 1.00 88.12 103 ASN A O 1
ATOM 862 N N . VAL A 1 104 ? 12.394 -5.824 -2.973 1.00 90.44 104 VAL A N 1
ATOM 863 C CA . VAL A 1 104 ? 11.567 -6.002 -1.777 1.00 90.44 104 VAL A CA 1
ATOM 864 C C . VAL A 1 104 ? 11.182 -7.476 -1.654 1.00 90.44 104 VAL A C 1
ATOM 866 O O . VAL A 1 104 ? 10.571 -8.022 -2.573 1.00 90.44 104 VAL A O 1
ATOM 869 N N . THR A 1 105 ? 11.556 -8.125 -0.550 1.00 91.06 105 THR A N 1
ATOM 870 C CA . THR A 1 105 ? 11.182 -9.514 -0.223 1.00 91.06 105 THR A CA 1
ATOM 871 C C . THR A 1 105 ? 9.879 -9.551 0.584 1.00 91.06 105 THR A C 1
ATOM 873 O O . THR A 1 105 ? 9.428 -8.529 1.100 1.00 91.06 105 THR A O 1
ATOM 876 N N . GLY A 1 106 ? 9.220 -10.711 0.659 1.00 89.50 106 GLY A N 1
ATOM 877 C CA . GLY A 1 106 ? 7.865 -10.853 1.219 1.00 89.50 106 GLY A CA 1
ATOM 878 C C . GLY A 1 106 ? 6.751 -10.363 0.290 1.00 89.50 106 GLY A C 1
ATOM 879 O O . GLY A 1 106 ? 5.589 -10.277 0.680 1.00 89.50 106 GLY A O 1
ATOM 880 N N . THR A 1 107 ? 7.095 -10.029 -0.953 1.00 91.94 107 THR A N 1
ATOM 881 C CA . THR A 1 107 ? 6.154 -9.635 -2.001 1.00 91.94 107 THR A CA 1
ATOM 882 C C . THR A 1 107 ? 6.675 -10.048 -3.378 1.00 91.94 107 THR A C 1
ATOM 884 O O . THR A 1 107 ? 7.740 -10.654 -3.503 1.00 91.94 107 THR A O 1
ATOM 887 N N . VAL A 1 108 ? 5.918 -9.735 -4.430 1.00 90.81 108 VAL A N 1
ATOM 888 C CA . VAL A 1 108 ? 6.262 -10.049 -5.820 1.00 90.81 108 VAL A CA 1
ATOM 889 C C . VAL A 1 108 ? 6.323 -8.775 -6.660 1.00 90.81 108 VAL A C 1
ATOM 891 O O . VAL A 1 108 ? 5.389 -7.982 -6.693 1.00 90.81 108 VAL A O 1
ATOM 894 N N . MET A 1 109 ? 7.429 -8.600 -7.388 1.00 86.19 109 MET A N 1
ATOM 895 C CA . MET A 1 109 ? 7.658 -7.437 -8.265 1.00 86.19 109 MET A CA 1
ATOM 896 C C . MET A 1 109 ? 7.559 -7.787 -9.758 1.00 86.19 109 MET A C 1
ATOM 898 O O . MET A 1 109 ? 7.602 -6.911 -10.622 1.00 86.19 109 MET A O 1
ATOM 902 N N . SER A 1 110 ? 7.451 -9.077 -10.092 1.00 87.62 110 SER A N 1
ATOM 903 C CA . SER A 1 110 ? 7.370 -9.537 -11.479 1.00 87.62 110 SER A CA 1
ATOM 904 C C . SER A 1 110 ? 6.024 -9.167 -12.097 1.00 87.62 110 SER A C 1
ATOM 906 O O . SER A 1 110 ? 4.973 -9.588 -11.614 1.00 87.62 110 SER A O 1
ATOM 908 N N . LYS A 1 111 ? 6.052 -8.460 -13.235 1.00 90.38 111 LYS A N 1
ATOM 909 C CA . LYS A 1 111 ? 4.847 -8.092 -13.997 1.00 90.38 111 LYS A CA 1
ATOM 910 C C . LYS A 1 111 ? 3.987 -9.308 -14.349 1.00 90.38 111 LYS A C 1
ATOM 912 O O . LYS A 1 111 ? 2.766 -9.207 -14.314 1.00 90.38 111 LYS A O 1
ATOM 917 N N . ARG A 1 112 ? 4.607 -10.453 -14.665 1.00 90.00 112 ARG A N 1
ATOM 918 C CA . ARG A 1 112 ? 3.888 -11.699 -14.984 1.00 90.00 112 ARG A CA 1
ATOM 919 C C . ARG A 1 112 ? 3.077 -12.193 -13.786 1.00 90.00 112 ARG A C 1
ATOM 921 O O . ARG A 1 112 ? 1.925 -12.573 -13.947 1.00 90.00 112 ARG A O 1
ATOM 928 N N . VAL A 1 113 ? 3.682 -12.161 -12.601 1.00 90.56 113 VAL A N 1
ATOM 929 C CA . VAL A 1 113 ? 3.065 -12.633 -11.354 1.00 90.56 113 VAL A CA 1
ATOM 930 C C . VAL A 1 113 ? 1.976 -11.664 -10.895 1.00 90.56 113 VAL A C 1
ATOM 932 O O . VAL A 1 113 ? 0.862 -12.090 -10.616 1.00 90.56 113 VAL A O 1
ATOM 935 N N . LEU A 1 114 ? 2.250 -10.356 -10.921 1.00 94.00 114 LEU A N 1
ATOM 936 C CA . LEU A 1 114 ? 1.255 -9.320 -10.622 1.00 94.00 114 LEU A CA 1
ATOM 937 C C . LEU A 1 114 ? 0.040 -9.411 -11.554 1.00 94.00 114 LEU A C 1
ATOM 939 O O . LEU A 1 114 ? -1.097 -9.371 -11.094 1.00 94.00 114 LEU A O 1
ATOM 943 N N . LYS A 1 115 ? 0.272 -9.608 -12.857 1.00 94.25 115 LYS A N 1
ATOM 944 C CA . LYS A 1 115 ? -0.800 -9.823 -13.834 1.00 94.25 115 LYS A CA 1
ATOM 945 C C . LYS A 1 115 ? -1.639 -11.054 -13.477 1.00 94.25 115 LYS A C 1
ATOM 947 O O . LYS A 1 115 ? -2.860 -10.954 -13.472 1.00 94.25 115 LYS A O 1
ATOM 952 N N . ALA A 1 116 ? -1.004 -12.170 -13.112 1.00 93.31 116 ALA A N 1
ATOM 953 C CA . ALA A 1 116 ? -1.713 -13.378 -12.698 1.00 93.31 116 ALA A CA 1
ATOM 954 C C . ALA A 1 116 ? -2.566 -13.163 -11.432 1.00 93.31 116 ALA A C 1
ATOM 956 O O . ALA A 1 116 ? -3.698 -13.636 -11.394 1.00 93.31 116 ALA A O 1
ATOM 957 N N . LEU A 1 117 ? -2.077 -12.416 -10.432 1.00 95.06 117 LEU A N 1
ATOM 958 C CA . LEU A 1 117 ? -2.859 -12.067 -9.234 1.00 95.06 117 LEU A CA 1
ATOM 959 C C . LEU A 1 117 ? -4.133 -11.280 -9.583 1.00 95.06 117 LEU A C 1
ATOM 961 O O . LEU A 1 117 ? -5.199 -11.546 -9.025 1.00 95.06 117 LEU A O 1
ATOM 965 N N . VAL A 1 118 ? -4.024 -10.328 -10.516 1.00 95.50 118 VAL A N 1
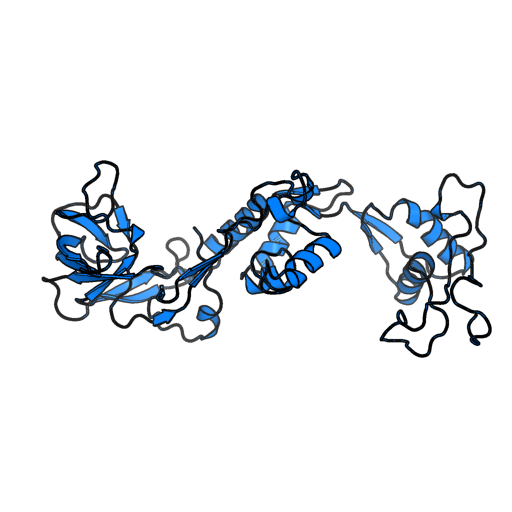ATOM 966 C CA . VAL A 1 118 ? -5.145 -9.490 -10.971 1.00 95.50 118 VAL A CA 1
ATOM 967 C C . VAL A 1 118 ? -6.131 -10.289 -11.829 1.00 95.50 118 VAL A C 1
ATOM 969 O O . VAL A 1 118 ? -7.340 -10.207 -11.618 1.00 95.50 118 VAL A O 1
ATOM 972 N N . GLU A 1 119 ? -5.638 -11.076 -12.789 1.00 95.19 119 GLU A N 1
ATOM 973 C CA . GLU A 1 119 ? -6.477 -11.888 -13.682 1.00 95.19 119 GLU A CA 1
ATOM 974 C C . GLU A 1 119 ? -7.227 -12.985 -12.921 1.00 95.19 119 GLU A C 1
ATOM 976 O O . GLU A 1 119 ? -8.413 -13.191 -13.169 1.00 95.19 119 GLU A O 1
ATOM 981 N N . ARG A 1 120 ? -6.577 -13.626 -11.938 1.00 94.38 120 ARG A N 1
ATOM 982 C CA . ARG A 1 120 ? -7.192 -14.643 -11.068 1.00 94.38 120 ARG A CA 1
ATOM 983 C C . ARG A 1 120 ? -8.012 -14.050 -9.909 1.00 94.38 120 ARG A C 1
ATOM 985 O O . ARG A 1 120 ? -8.467 -14.805 -9.059 1.00 94.38 120 ARG A O 1
ATOM 992 N N . LYS A 1 121 ? -8.209 -12.723 -9.859 1.00 95.25 121 LYS A N 1
ATOM 993 C CA . LYS A 1 121 ? -9.038 -12.013 -8.857 1.00 95.25 121 LYS A CA 1
ATOM 994 C C . LYS A 1 121 ? -8.643 -12.243 -7.392 1.00 95.25 121 LYS A C 1
ATOM 996 O O . LYS A 1 121 ? -9.462 -12.079 -6.495 1.00 95.25 121 LYS A O 1
ATOM 1001 N N . ILE A 1 122 ? -7.376 -12.559 -7.140 1.00 94.69 122 ILE A N 1
ATOM 1002 C CA . ILE A 1 122 ? -6.820 -12.670 -5.779 1.00 94.69 122 ILE A CA 1
ATOM 1003 C C . ILE A 1 122 ? -6.702 -11.281 -5.144 1.00 94.69 122 ILE A C 1
ATOM 1005 O O . ILE A 1 122 ? -6.914 -11.090 -3.946 1.00 94.69 122 ILE A O 1
ATOM 1009 N N . VAL A 1 123 ? -6.394 -10.297 -5.985 1.00 96.62 123 VAL A N 1
ATOM 1010 C CA . VAL A 1 123 ? -6.405 -8.874 -5.659 1.00 96.62 123 VAL A CA 1
ATOM 1011 C C . VAL A 1 123 ? -7.462 -8.151 -6.489 1.00 96.62 123 VAL A C 1
ATOM 1013 O O . VAL A 1 123 ? -7.844 -8.601 -7.572 1.00 96.62 123 VAL A O 1
ATOM 1016 N N . ARG A 1 124 ? -7.938 -7.010 -5.989 1.00 95.12 124 ARG A N 1
ATOM 1017 C CA . ARG A 1 124 ? -9.018 -6.216 -6.595 1.00 95.12 124 ARG A CA 1
ATOM 1018 C C . ARG A 1 124 ? -8.606 -5.571 -7.922 1.00 95.12 124 ARG A C 1
ATOM 1020 O O . ARG A 1 124 ? -9.452 -5.360 -8.787 1.00 95.12 124 ARG A O 1
ATOM 1027 N N . GLY A 1 125 ? -7.319 -5.274 -8.091 1.00 96.31 125 GLY A N 1
ATOM 1028 C CA . GLY A 1 125 ? -6.771 -4.590 -9.259 1.00 96.31 125 GLY A CA 1
ATOM 1029 C C . GLY A 1 125 ? -5.283 -4.278 -9.103 1.00 96.31 125 GLY A C 1
ATOM 1030 O O . GLY A 1 125 ? -4.637 -4.735 -8.163 1.00 96.31 125 GLY A O 1
ATOM 1031 N N . TRP A 1 126 ? -4.735 -3.484 -10.026 1.00 96.31 126 TRP A N 1
ATOM 1032 C CA . TRP A 1 126 ? -3.327 -3.054 -9.990 1.00 96.31 126 TRP A CA 1
ATOM 1033 C C . TRP A 1 126 ? -3.017 -2.053 -8.873 1.00 96.31 126 TRP A C 1
ATOM 1035 O O . TRP A 1 126 ? -1.851 -1.866 -8.525 1.00 96.31 126 TRP A O 1
ATOM 1045 N N . ASP A 1 127 ? -4.048 -1.412 -8.337 1.00 96.44 127 ASP A N 1
ATOM 1046 C CA . ASP A 1 127 ? -4.016 -0.454 -7.239 1.00 96.44 127 ASP A CA 1
ATOM 1047 C C . ASP A 1 127 ? -4.482 -1.064 -5.906 1.00 96.44 127 ASP A C 1
ATOM 1049 O O . ASP A 1 127 ? -4.703 -0.326 -4.951 1.00 96.44 127 ASP A O 1
ATOM 1053 N N . ASP A 1 128 ? -4.644 -2.390 -5.818 1.00 97.12 128 ASP A N 1
ATOM 1054 C CA . ASP A 1 128 ? -5.015 -3.065 -4.569 1.00 97.12 128 ASP A CA 1
ATOM 1055 C C . ASP A 1 128 ? -3.971 -2.780 -3.468 1.00 97.12 128 ASP A C 1
ATOM 1057 O O . ASP A 1 128 ? -2.792 -3.053 -3.701 1.00 97.12 128 ASP A O 1
ATOM 1061 N N . PRO A 1 129 ? -4.362 -2.276 -2.277 1.00 96.38 129 PRO A N 1
ATOM 1062 C CA . PRO A 1 129 ? -3.431 -1.871 -1.214 1.00 96.38 129 PRO A CA 1
ATOM 1063 C C . PRO A 1 129 ? -2.459 -2.945 -0.710 1.00 96.38 129 PRO A C 1
ATOM 1065 O O . PRO A 1 129 ? -1.490 -2.612 -0.030 1.00 96.38 129 PRO A O 1
ATOM 1068 N N . ARG A 1 130 ? -2.687 -4.223 -1.030 1.00 95.38 130 ARG A N 1
ATOM 1069 C CA . ARG A 1 130 ? -1.777 -5.329 -0.693 1.00 95.38 130 ARG A CA 1
ATOM 1070 C C . ARG A 1 130 ? -0.601 -5.460 -1.670 1.00 95.38 130 ARG A C 1
ATOM 1072 O O . ARG A 1 130 ? 0.331 -6.219 -1.409 1.00 95.38 130 ARG A O 1
ATOM 1079 N N . LEU A 1 131 ? -0.631 -4.745 -2.797 1.00 95.38 131 LEU A N 1
ATOM 1080 C CA . LEU A 1 131 ? 0.446 -4.710 -3.786 1.00 95.38 131 LEU A CA 1
ATOM 1081 C C . LEU A 1 131 ? 1.463 -3.597 -3.496 1.00 95.38 131 LEU A C 1
ATOM 1083 O O . LEU A 1 131 ? 1.169 -2.591 -2.858 1.00 95.38 131 LEU A O 1
ATOM 1087 N N . TYR A 1 132 ? 2.664 -3.756 -4.058 1.00 94.38 132 TYR A N 1
ATOM 1088 C CA . TYR A 1 132 ? 3.769 -2.790 -3.967 1.00 94.38 132 TYR A CA 1
ATOM 1089 C C . TYR A 1 132 ? 3.938 -1.952 -5.245 1.00 94.38 132 TYR A C 1
ATOM 1091 O O . TYR A 1 132 ? 4.996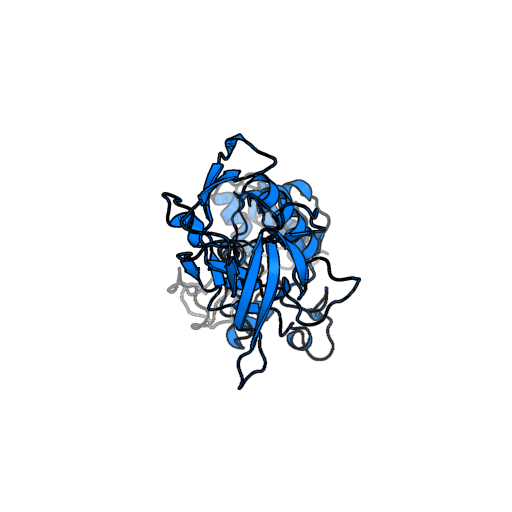 -1.379 -5.503 1.00 94.38 132 TYR A O 1
ATOM 1099 N N . THR A 1 133 ? 2.894 -1.863 -6.076 1.00 95.12 133 THR A N 1
ATOM 1100 C CA . THR A 1 133 ? 2.862 -0.874 -7.161 1.00 95.12 133 THR A CA 1
ATOM 1101 C C . THR A 1 133 ? 2.726 0.525 -6.553 1.00 95.12 133 THR A C 1
ATOM 1103 O O . THR A 1 133 ? 2.096 0.698 -5.512 1.00 95.12 133 THR A O 1
ATOM 1106 N N . LEU A 1 134 ? 3.274 1.558 -7.198 1.00 95.56 134 LEU A N 1
ATOM 1107 C CA . LEU A 1 134 ? 3.185 2.923 -6.654 1.00 95.56 134 LEU A CA 1
ATOM 1108 C C . LEU A 1 134 ? 1.732 3.400 -6.490 1.00 95.56 134 LEU A C 1
ATOM 1110 O O . LEU A 1 134 ? 1.412 4.092 -5.527 1.00 95.56 134 LEU A O 1
ATOM 1114 N N . ILE A 1 135 ? 0.839 2.990 -7.395 1.00 96.25 135 ILE A N 1
ATOM 1115 C CA . ILE A 1 135 ? -0.595 3.293 -7.299 1.00 96.25 135 ILE A CA 1
ATOM 1116 C C . ILE A 1 135 ? -1.265 2.564 -6.125 1.00 96.25 135 ILE A C 1
ATOM 1118 O O . ILE A 1 135 ? -2.090 3.167 -5.444 1.00 96.25 135 ILE A O 1
ATOM 1122 N N . ALA A 1 136 ? -0.865 1.322 -5.836 1.00 96.00 136 ALA A N 1
ATOM 1123 C CA . ALA A 1 136 ? -1.335 0.581 -4.671 1.00 96.00 136 ALA A CA 1
ATOM 1124 C C . ALA A 1 136 ? -0.831 1.194 -3.367 1.00 96.00 136 ALA A C 1
ATOM 1126 O O . ALA A 1 136 ? -1.625 1.412 -2.460 1.00 96.00 136 ALA A O 1
ATOM 1127 N N . LEU A 1 137 ? 0.455 1.548 -3.283 1.00 95.62 137 LEU A N 1
ATOM 1128 C CA . LEU A 1 137 ? 1.027 2.205 -2.104 1.00 95.62 137 LEU A CA 1
ATOM 1129 C C . LEU A 1 137 ? 0.363 3.560 -1.835 1.00 95.62 137 LEU A C 1
ATOM 1131 O O . LEU A 1 137 ? 0.044 3.869 -0.687 1.00 95.62 137 LEU A O 1
ATOM 1135 N N . ARG A 1 138 ? 0.071 4.333 -2.889 1.00 96.12 138 ARG A N 1
ATOM 1136 C CA . ARG A 1 138 ? -0.706 5.572 -2.779 1.00 96.12 138 ARG A CA 1
ATOM 1137 C C . ARG A 1 138 ? -2.114 5.306 -2.243 1.00 96.12 138 ARG A C 1
ATOM 1139 O O . ARG A 1 138 ? -2.540 5.999 -1.327 1.00 96.12 138 ARG A O 1
ATOM 1146 N N . ARG A 1 139 ? -2.826 4.306 -2.778 1.00 95.69 139 ARG A N 1
ATOM 1147 C CA . ARG A 1 139 ? -4.175 3.935 -2.313 1.00 95.69 139 ARG A CA 1
ATOM 1148 C C . ARG A 1 139 ? -4.173 3.373 -0.888 1.00 95.69 139 ARG A C 1
ATOM 1150 O O . ARG A 1 139 ? -5.102 3.636 -0.137 1.00 95.69 139 ARG A O 1
ATOM 1157 N N . ARG A 1 140 ? -3.121 2.643 -0.505 1.00 95.50 140 ARG A N 1
ATOM 1158 C CA . ARG A 1 140 ? -2.862 2.164 0.864 1.00 95.50 140 ARG A CA 1
ATOM 1159 C C . ARG A 1 140 ? -2.662 3.324 1.847 1.00 95.50 140 ARG A C 1
ATOM 1161 O O . ARG A 1 140 ? -2.824 3.131 3.044 1.00 95.50 140 ARG A O 1
ATOM 1168 N N . GLY A 1 141 ? -2.316 4.510 1.343 1.00 94.56 141 GLY A N 1
ATOM 1169 C CA . GLY A 1 141 ? -2.098 5.718 2.130 1.00 94.56 141 GLY A CA 1
ATOM 1170 C C . GLY A 1 141 ? -0.640 6.006 2.465 1.00 94.56 141 GLY A C 1
ATOM 1171 O O . GLY A 1 141 ? -0.362 6.897 3.260 1.00 94.56 141 GLY A O 1
ATOM 1172 N N . VAL A 1 142 ? 0.313 5.289 1.866 1.00 95.69 142 VAL A N 1
ATOM 1173 C CA . VAL A 1 142 ? 1.733 5.526 2.132 1.00 95.69 142 VAL A CA 1
ATOM 1174 C C . VAL A 1 142 ? 2.128 6.930 1.649 1.00 95.69 142 VAL A C 1
ATOM 1176 O O . VAL A 1 142 ? 2.016 7.205 0.449 1.00 95.69 142 VAL A O 1
ATOM 1179 N N . PRO A 1 143 ? 2.623 7.819 2.535 1.00 94.81 143 PRO A N 1
ATOM 1180 C CA . PRO A 1 143 ? 3.029 9.157 2.130 1.00 94.81 143 PRO A CA 1
ATOM 1181 C C . PRO A 1 143 ? 4.239 9.110 1.188 1.00 94.81 143 PRO A C 1
ATOM 1183 O O . PRO A 1 143 ? 5.167 8.330 1.425 1.00 94.81 143 PRO A O 1
ATOM 1186 N N . PRO A 1 144 ? 4.313 9.983 0.167 1.00 96.00 144 PRO A N 1
ATOM 1187 C CA . PRO A 1 144 ? 5.481 10.044 -0.713 1.00 96.00 144 PRO A CA 1
ATOM 1188 C C . PRO A 1 144 ? 6.766 10.368 0.064 1.00 96.00 144 PRO A C 1
ATOM 1190 O O . PRO A 1 144 ? 7.815 9.797 -0.224 1.00 96.00 144 PRO A O 1
ATOM 1193 N N . GLY A 1 145 ? 6.677 11.207 1.104 1.00 95.25 145 GLY A N 1
ATOM 1194 C CA . GLY A 1 145 ? 7.804 11.515 1.986 1.00 95.25 145 GLY A CA 1
ATOM 1195 C C . GLY A 1 145 ? 8.349 10.294 2.736 1.00 95.25 145 GLY A C 1
ATOM 1196 O O . GLY A 1 145 ? 9.560 10.183 2.904 1.00 95.25 145 GLY A O 1
ATOM 1197 N N . ALA A 1 146 ? 7.493 9.332 3.103 1.00 95.56 146 ALA A N 1
ATOM 1198 C CA . ALA A 1 146 ? 7.930 8.087 3.735 1.00 95.56 146 ALA A CA 1
ATOM 1199 C C . ALA A 1 146 ? 8.735 7.208 2.763 1.00 95.56 146 ALA A C 1
ATOM 1201 O O . ALA A 1 146 ? 9.748 6.628 3.147 1.00 95.56 146 ALA A O 1
ATOM 1202 N N . ILE A 1 147 ? 8.320 7.151 1.491 1.00 95.75 147 ILE A N 1
ATOM 1203 C CA . ILE A 1 147 ? 9.034 6.415 0.435 1.00 95.75 147 ILE A CA 1
ATOM 1204 C C . ILE A 1 147 ? 10.400 7.057 0.168 1.00 95.75 147 ILE A C 1
ATOM 1206 O O . ILE A 1 147 ? 11.401 6.349 0.087 1.00 95.75 147 ILE A O 1
ATOM 1210 N N . LEU A 1 148 ? 10.457 8.388 0.075 1.00 95.56 148 LEU A N 1
ATOM 1211 C CA . LEU A 1 148 ? 11.713 9.115 -0.129 1.00 95.56 148 LEU A CA 1
ATOM 1212 C C . LEU A 1 148 ? 12.668 8.954 1.061 1.00 95.56 148 LEU A C 1
ATOM 1214 O O . LEU A 1 148 ? 13.843 8.667 0.844 1.00 95.56 148 LEU A O 1
ATOM 1218 N N . SER A 1 149 ? 12.168 9.067 2.300 1.00 93.81 149 SER A N 1
ATOM 1219 C CA . SER A 1 149 ? 12.967 8.822 3.512 1.00 93.81 149 SER A CA 1
ATOM 1220 C C . SER A 1 149 ? 13.538 7.410 3.499 1.00 93.81 149 SER A C 1
ATOM 1222 O O . SER A 1 149 ? 14.734 7.227 3.694 1.00 93.81 149 SER A O 1
ATOM 1224 N N . PHE A 1 150 ? 12.706 6.414 3.184 1.00 94.62 150 PHE A N 1
ATOM 1225 C CA . PHE A 1 150 ? 13.136 5.024 3.099 1.00 94.62 150 PHE A CA 1
ATOM 1226 C C . PHE A 1 150 ? 14.238 4.814 2.051 1.00 94.62 150 PHE A C 1
ATOM 1228 O O . PHE A 1 150 ? 15.244 4.179 2.352 1.00 94.62 150 PHE A O 1
ATOM 1235 N N . ILE A 1 151 ? 14.097 5.377 0.845 1.00 93.62 151 ILE A N 1
ATOM 1236 C CA . ILE A 1 151 ? 15.126 5.278 -0.205 1.00 93.62 151 ILE A CA 1
ATOM 1237 C C . ILE A 1 151 ? 16.427 5.965 0.237 1.00 93.62 151 ILE A C 1
ATOM 1239 O O . ILE A 1 151 ? 17.505 5.404 0.052 1.00 93.62 151 ILE A O 1
ATOM 1243 N N . ASN A 1 152 ? 16.334 7.144 0.855 1.00 92.50 152 ASN A N 1
ATOM 1244 C CA . ASN A 1 152 ? 17.499 7.887 1.330 1.00 92.50 152 ASN A CA 1
ATOM 1245 C C . ASN A 1 152 ? 18.243 7.150 2.458 1.00 92.50 152 ASN A C 1
ATOM 1247 O O . ASN A 1 152 ? 19.468 7.116 2.468 1.00 92.50 152 ASN A O 1
ATOM 1251 N N . GLU A 1 153 ? 17.513 6.514 3.378 1.00 91.19 153 GLU A N 1
ATOM 1252 C CA . GLU A 1 153 ? 18.085 5.716 4.472 1.00 91.19 153 GLU A CA 1
ATOM 1253 C C . GLU A 1 153 ? 18.833 4.469 3.987 1.00 91.19 153 GLU A C 1
ATOM 1255 O O . GLU A 1 153 ? 19.806 4.054 4.616 1.00 91.19 153 GLU A O 1
ATOM 1260 N N . LEU A 1 154 ? 18.384 3.852 2.891 1.00 90.94 154 LEU A N 1
ATOM 1261 C CA . LEU A 1 154 ? 19.072 2.704 2.297 1.00 90.94 154 LEU A CA 1
ATOM 1262 C C . LEU A 1 154 ? 20.367 3.105 1.585 1.00 90.94 154 LEU A C 1
ATOM 1264 O O . LEU A 1 154 ? 21.297 2.300 1.514 1.00 90.94 154 LEU A O 1
ATOM 1268 N N . GLY A 1 155 ? 20.413 4.329 1.059 1.00 91.31 155 GLY A N 1
ATOM 1269 C CA . GLY A 1 155 ? 21.488 4.802 0.205 1.00 91.31 155 GLY A CA 1
ATOM 1270 C C . GLY A 1 155 ? 21.470 4.165 -1.188 1.00 91.31 155 GLY A C 1
ATOM 1271 O O . GLY A 1 155 ? 20.735 3.219 -1.480 1.00 91.31 155 GLY A O 1
ATOM 1272 N N . VAL A 1 156 ? 22.310 4.704 -2.071 1.00 93.56 156 VAL A N 1
ATOM 1273 C CA . VAL A 1 156 ? 22.468 4.224 -3.448 1.00 93.56 156 VAL A CA 1
ATOM 1274 C C . VAL A 1 156 ? 23.897 3.725 -3.618 1.00 93.56 156 VAL A C 1
ATOM 1276 O O . VAL A 1 156 ? 24.851 4.484 -3.478 1.00 93.56 156 VAL A O 1
ATOM 1279 N N . THR A 1 157 ? 24.043 2.433 -3.902 1.00 93.81 157 THR A N 1
ATOM 1280 C CA . THR A 1 157 ? 25.334 1.777 -4.167 1.00 93.81 157 THR A CA 1
ATOM 1281 C C . THR A 1 157 ? 25.203 0.878 -5.393 1.00 93.81 157 THR A C 1
ATOM 1283 O O . THR A 1 157 ? 24.102 0.697 -5.904 1.00 93.81 157 THR A O 1
ATOM 1286 N N . THR A 1 158 ? 26.295 0.288 -5.876 1.00 93.00 158 THR A N 1
ATOM 1287 C CA . THR A 1 158 ? 26.261 -0.705 -6.966 1.00 93.00 158 THR A CA 1
ATOM 1288 C C . THR A 1 158 ? 25.806 -2.095 -6.499 1.00 93.00 158 THR A C 1
ATOM 1290 O O . THR A 1 158 ? 25.439 -2.937 -7.322 1.00 93.00 158 THR A O 1
ATOM 1293 N N . ALA A 1 159 ? 25.798 -2.355 -5.187 1.00 90.56 159 ALA A N 1
ATOM 1294 C CA . ALA A 1 159 ? 25.394 -3.637 -4.625 1.00 90.56 159 ALA A CA 1
ATOM 1295 C C . ALA A 1 159 ? 23.872 -3.822 -4.691 1.00 90.56 159 ALA A C 1
ATOM 1297 O O . ALA A 1 159 ? 23.103 -2.883 -4.500 1.00 90.56 159 ALA A O 1
ATOM 1298 N N . ARG A 1 160 ? 23.418 -5.056 -4.937 1.00 84.69 160 ARG A N 1
ATOM 1299 C CA . ARG A 1 160 ? 21.985 -5.378 -4.915 1.00 84.69 160 ARG A CA 1
ATOM 1300 C C . ARG A 1 160 ? 21.450 -5.277 -3.490 1.00 84.69 160 ARG A C 1
ATOM 1302 O O . ARG A 1 160 ? 21.959 -5.946 -2.594 1.00 84.69 160 ARG A O 1
ATOM 1309 N N . THR A 1 161 ? 20.378 -4.514 -3.309 1.00 84.88 161 THR A N 1
ATOM 1310 C CA . THR A 1 161 ? 19.747 -4.330 -1.999 1.00 84.88 161 THR A CA 1
ATOM 1311 C C . THR A 1 161 ? 18.510 -5.216 -1.897 1.00 84.88 161 THR A C 1
ATOM 1313 O O . THR A 1 161 ? 17.585 -5.083 -2.700 1.00 84.88 161 THR A O 1
ATOM 1316 N N . PHE A 1 162 ? 18.478 -6.102 -0.901 1.00 87.69 162 PHE A N 1
ATOM 1317 C CA . PHE A 1 162 ? 17.311 -6.916 -0.553 1.00 87.69 162 PHE A CA 1
ATOM 1318 C C . PHE A 1 162 ? 16.729 -6.417 0.764 1.00 87.69 162 PHE A C 1
ATOM 1320 O O . PHE A 1 162 ? 17.410 -6.444 1.788 1.00 87.69 162 PHE A O 1
ATOM 1327 N N . ILE A 1 163 ? 15.486 -5.943 0.738 1.00 90.62 163 ILE A N 1
ATOM 1328 C CA . ILE A 1 163 ? 14.806 -5.399 1.913 1.00 90.62 163 ILE A CA 1
ATOM 1329 C C . ILE A 1 163 ? 13.477 -6.103 2.116 1.00 90.62 163 ILE A C 1
ATOM 1331 O O . ILE A 1 163 ? 12.674 -6.206 1.199 1.00 90.62 163 ILE A O 1
ATOM 1335 N N . GLN A 1 164 ? 13.216 -6.544 3.339 1.00 91.50 164 GLN A N 1
ATOM 1336 C CA . GLN A 1 164 ? 11.930 -7.128 3.694 1.00 91.50 164 GLN A CA 1
ATOM 1337 C C . GLN A 1 164 ? 10.812 -6.084 3.643 1.00 91.50 164 GLN A C 1
ATOM 1339 O O . GLN A 1 164 ? 10.979 -4.945 4.090 1.00 91.50 164 GLN A O 1
ATOM 1344 N N . ALA A 1 165 ? 9.645 -6.502 3.153 1.00 91.94 165 ALA A N 1
ATOM 1345 C CA . ALA A 1 165 ? 8.402 -5.737 3.188 1.00 91.94 165 ALA A CA 1
ATOM 1346 C C . ALA A 1 165 ? 8.115 -5.147 4.581 1.00 91.94 165 ALA A C 1
ATOM 1348 O O . ALA A 1 165 ? 7.751 -3.977 4.691 1.00 91.94 165 ALA A O 1
ATOM 1349 N N . THR A 1 166 ? 8.374 -5.915 5.639 1.00 91.19 166 THR A N 1
ATOM 1350 C CA . THR A 1 166 ? 8.207 -5.502 7.041 1.00 91.19 166 THR A CA 1
ATOM 1351 C C . THR A 1 166 ? 9.085 -4.307 7.416 1.00 91.19 166 THR A C 1
ATOM 1353 O O . THR A 1 166 ? 8.629 -3.407 8.117 1.00 91.19 166 THR A O 1
ATOM 1356 N N . ARG A 1 167 ? 10.326 -4.235 6.916 1.00 92.12 167 ARG A N 1
ATOM 1357 C CA . ARG A 1 167 ? 11.228 -3.097 7.158 1.00 92.12 167 ARG A CA 1
ATOM 1358 C C . ARG A 1 167 ? 10.724 -1.828 6.470 1.00 92.12 167 ARG A C 1
ATOM 1360 O O . ARG A 1 167 ? 10.782 -0.755 7.061 1.00 92.12 167 ARG A O 1
ATOM 1367 N N . PHE A 1 168 ? 10.187 -1.947 5.255 1.00 93.38 168 PHE A N 1
ATOM 1368 C CA . PHE A 1 168 ? 9.515 -0.826 4.591 1.00 93.38 168 PHE A CA 1
ATOM 1369 C C . PHE A 1 168 ? 8.297 -0.352 5.398 1.00 93.38 168 PHE A C 1
ATOM 1371 O O . PHE A 1 168 ? 8.149 0.842 5.653 1.00 93.38 168 PHE A O 1
ATOM 1378 N N . GLU A 1 169 ? 7.458 -1.278 5.866 1.00 92.75 169 GLU A N 1
ATOM 1379 C CA . GLU A 1 169 ? 6.284 -0.959 6.688 1.00 92.75 169 GLU A CA 1
ATOM 1380 C C . GLU A 1 169 ? 6.659 -0.284 8.014 1.00 92.75 169 GLU A C 1
ATOM 1382 O O . GLU A 1 169 ? 5.976 0.645 8.444 1.00 92.75 169 GLU A O 1
ATOM 1387 N N . GLN A 1 170 ? 7.774 -0.679 8.634 1.00 92.75 170 GLN A N 1
ATOM 1388 C CA . GLN A 1 170 ? 8.318 -0.010 9.819 1.00 92.75 170 GLN A CA 1
ATOM 1389 C C . GLN A 1 170 ? 8.748 1.434 9.528 1.00 92.75 170 GLN A C 1
ATOM 1391 O O . GLN A 1 170 ? 8.426 2.328 10.313 1.00 92.75 170 GLN A O 1
ATOM 1396 N N . SER A 1 171 ? 9.424 1.690 8.402 1.00 93.75 171 SER A N 1
ATOM 1397 C CA . SER A 1 171 ? 9.781 3.056 7.992 1.00 93.75 171 SER A CA 1
ATOM 1398 C C . SER A 1 171 ? 8.537 3.916 7.756 1.00 93.75 171 SER A C 1
ATOM 1400 O O . SER A 1 171 ? 8.487 5.057 8.217 1.00 93.75 171 SER A O 1
ATOM 1402 N N . VAL A 1 172 ? 7.499 3.357 7.122 1.00 94.62 172 VAL A N 1
ATOM 1403 C CA . VAL A 1 172 ? 6.206 4.035 6.937 1.00 94.62 172 VAL A CA 1
ATOM 1404 C C . VAL A 1 172 ? 5.529 4.316 8.279 1.00 94.62 172 VAL A C 1
ATOM 1406 O O . VAL A 1 172 ? 5.074 5.434 8.506 1.00 94.62 172 VAL A O 1
ATOM 1409 N N . ARG A 1 173 ? 5.508 3.347 9.201 1.00 93.38 173 ARG A N 1
ATOM 1410 C CA . ARG A 1 173 ? 4.943 3.515 10.548 1.00 93.38 173 ARG A CA 1
ATOM 1411 C C . ARG A 1 173 ? 5.638 4.630 11.319 1.00 93.38 173 ARG A C 1
ATOM 1413 O O . ARG A 1 173 ? 4.959 5.475 11.888 1.00 93.38 173 ARG A O 1
ATOM 1420 N N . ARG A 1 174 ? 6.974 4.649 11.326 1.00 92.25 174 ARG A N 1
ATOM 1421 C CA . ARG A 1 174 ? 7.757 5.688 12.012 1.00 92.25 174 ARG A CA 1
ATOM 1422 C C . ARG A 1 174 ? 7.473 7.076 11.443 1.00 92.25 174 ARG A C 1
ATOM 1424 O O . ARG A 1 174 ? 7.390 8.024 12.213 1.00 92.25 174 ARG A O 1
ATOM 1431 N N . TYR A 1 175 ? 7.312 7.177 10.123 1.00 93.12 175 TYR A N 1
ATOM 1432 C CA . TYR A 1 175 ? 6.940 8.428 9.468 1.00 93.12 175 TYR A CA 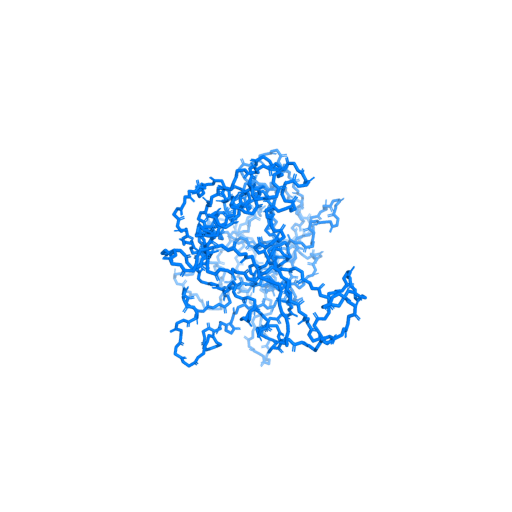1
ATOM 1433 C C . TYR A 1 175 ? 5.544 8.885 9.914 1.00 93.12 175 TYR A C 1
ATOM 1435 O O . TYR A 1 175 ? 5.389 9.990 10.422 1.00 93.12 175 TYR A O 1
ATOM 1443 N N . LEU A 1 176 ? 4.539 8.009 9.810 1.00 91.25 176 LEU A N 1
ATOM 1444 C CA . LEU A 1 176 ? 3.156 8.337 10.163 1.00 91.25 176 LEU A CA 1
ATOM 1445 C C . LEU A 1 176 ? 2.996 8.701 11.645 1.00 91.25 176 LEU A C 1
ATOM 1447 O O . LEU A 1 176 ? 2.329 9.681 11.948 1.00 91.25 176 LEU A O 1
ATOM 1451 N N . GLU A 1 177 ? 3.668 7.986 12.552 1.00 90.00 177 GLU A N 1
ATOM 1452 C CA . GLU A 1 177 ? 3.663 8.241 14.004 1.00 90.00 177 GLU A CA 1
ATOM 1453 C C . GLU A 1 177 ? 4.043 9.689 14.378 1.00 90.00 177 GLU A C 1
ATOM 1455 O O . GLU A 1 177 ? 3.678 10.155 15.459 1.00 90.00 177 GLU A O 1
ATOM 1460 N N . GLN A 1 178 ? 4.775 10.389 13.504 1.00 87.31 178 GLN A N 1
ATOM 1461 C CA . GLN A 1 178 ? 5.202 11.778 13.690 1.00 87.31 178 GLN A CA 1
ATOM 1462 C C . GLN A 1 178 ? 4.358 12.788 12.904 1.00 87.31 178 GLN A C 1
ATOM 1464 O O . GLN A 1 178 ? 4.325 13.953 13.280 1.00 87.31 178 GLN A O 1
ATOM 1469 N N . THR A 1 179 ? 3.709 12.375 11.812 1.00 86.19 179 THR A N 1
ATOM 1470 C CA . THR A 1 179 ? 3.102 13.311 10.851 1.00 86.19 179 THR A CA 1
ATOM 1471 C C . THR A 1 179 ? 1.578 13.315 10.838 1.00 86.19 179 THR A C 1
ATOM 1473 O O . THR A 1 179 ? 1.004 14.174 10.173 1.00 86.19 179 THR A O 1
ATOM 1476 N N . VAL A 1 180 ? 0.909 12.345 11.475 1.00 87.25 180 VAL A N 1
ATOM 1477 C CA . VAL A 1 180 ? -0.559 12.223 11.407 1.00 87.25 180 VAL A CA 1
ATOM 1478 C C . VAL A 1 180 ? -1.246 12.526 12.740 1.00 87.25 180 VAL A C 1
ATOM 1480 O O . VAL A 1 180 ? -0.728 12.147 13.795 1.00 87.25 180 VAL A O 1
ATOM 1483 N N . PRO A 1 181 ? -2.430 13.168 12.708 1.00 89.44 181 PRO A N 1
ATOM 1484 C CA . PRO A 1 181 ? -3.273 13.302 13.887 1.00 89.44 181 PRO A CA 1
ATOM 1485 C C . PRO A 1 181 ? -3.818 11.936 14.322 1.00 89.44 181 PRO A C 1
ATOM 1487 O O . PRO A 1 181 ? -4.046 11.042 13.504 1.00 89.44 181 PRO A O 1
ATOM 1490 N N . ARG A 1 182 ? -4.051 11.781 15.624 1.00 89.19 182 ARG A N 1
ATOM 1491 C CA . ARG A 1 182 ? -4.652 10.598 16.241 1.00 89.19 182 ARG A CA 1
ATOM 1492 C C . ARG A 1 182 ? -6.134 10.833 16.463 1.00 89.19 182 ARG A C 1
ATOM 1494 O O . ARG A 1 182 ? -6.512 11.836 17.058 1.00 89.19 182 ARG A O 1
ATOM 1501 N N . LEU A 1 183 ? -6.929 9.867 16.026 1.00 91.50 183 LEU A N 1
ATOM 1502 C CA . LEU A 1 183 ? -8.376 9.815 16.205 1.00 91.50 183 LEU A CA 1
ATOM 1503 C C . LEU A 1 183 ? -8.761 8.441 16.763 1.00 91.50 183 LEU A C 1
ATOM 1505 O O . LEU A 1 183 ? -7.985 7.484 16.648 1.00 91.50 183 LEU A O 1
ATOM 1509 N N . MET A 1 184 ? -9.961 8.321 17.325 1.00 92.88 184 MET A N 1
ATOM 1510 C CA . MET A 1 184 ? -10.538 7.038 17.721 1.00 92.88 184 MET A CA 1
ATOM 1511 C C . MET A 1 184 ? -11.385 6.431 16.595 1.00 92.88 184 MET A C 1
ATOM 1513 O O . MET A 1 184 ? -12.234 7.084 15.985 1.00 92.88 184 MET A O 1
ATOM 1517 N N . LEU A 1 185 ? -11.144 5.147 16.337 1.00 94.38 185 LEU A N 1
ATOM 1518 C CA . LEU A 1 185 ? -11.877 4.313 15.390 1.00 94.38 185 LEU A CA 1
ATOM 1519 C C . LEU A 1 185 ? -12.156 2.977 16.068 1.00 94.38 185 LEU A C 1
ATOM 1521 O O . LEU A 1 185 ? -11.215 2.285 16.447 1.00 94.38 185 LEU A O 1
ATOM 1525 N N . VAL A 1 186 ? -13.428 2.616 16.165 1.00 96.81 186 VAL A N 1
ATOM 1526 C CA . VAL A 1 186 ? -13.901 1.321 16.656 1.00 96.81 186 VAL A CA 1
ATOM 1527 C C . VAL A 1 186 ? -14.233 0.445 15.449 1.00 96.81 186 VAL A C 1
ATOM 1529 O O . VAL A 1 186 ? -15.052 0.840 14.621 1.00 96.81 186 VAL A O 1
ATOM 1532 N N . LEU A 1 187 ? -13.596 -0.722 15.308 1.00 96.06 187 LEU A N 1
ATOM 1533 C CA . LEU A 1 187 ? -13.756 -1.565 14.113 1.00 96.06 187 LEU A CA 1
ATOM 1534 C C . LEU A 1 187 ? -15.007 -2.439 14.178 1.00 96.06 187 LEU A C 1
ATOM 1536 O O . LEU A 1 187 ? -15.736 -2.545 13.197 1.00 96.06 187 LEU A O 1
ATOM 1540 N N . ASP A 1 188 ? -15.245 -3.065 15.326 1.00 96.19 188 ASP A N 1
ATOM 1541 C CA . ASP A 1 188 ? -16.415 -3.911 15.575 1.00 96.19 188 ASP A CA 1
ATOM 1542 C C . ASP A 1 188 ? -17.154 -3.377 16.809 1.00 96.19 188 ASP A C 1
ATOM 1544 O O . ASP A 1 188 ? -16.802 -3.743 17.932 1.00 96.19 188 ASP A O 1
ATOM 1548 N N . PRO A 1 189 ? -18.110 -2.449 16.634 1.00 96.75 189 PRO A N 1
ATOM 1549 C CA . PRO A 1 189 ? -18.710 -1.734 17.752 1.00 96.75 189 PRO A CA 1
ATOM 1550 C C . PRO A 1 189 ? -19.603 -2.624 18.626 1.00 96.75 189 PRO A C 1
ATOM 1552 O O . PRO A 1 189 ? -20.476 -3.350 18.144 1.00 96.75 189 PRO A O 1
ATOM 1555 N N . ILE A 1 190 ? -19.434 -2.494 19.943 1.00 96.50 190 ILE A N 1
ATOM 1556 C CA . ILE A 1 190 ? -20.401 -2.914 20.963 1.00 96.50 190 ILE A CA 1
ATOM 1557 C C . ILE A 1 190 ? -20.942 -1.674 21.658 1.00 96.50 190 ILE A C 1
ATOM 1559 O O . ILE A 1 190 ? -20.168 -0.824 22.099 1.00 96.50 190 ILE A O 1
ATOM 1563 N N . LEU A 1 191 ? -22.265 -1.600 21.785 1.00 97.56 191 LEU A N 1
ATOM 1564 C CA . LEU A 1 191 ? -22.942 -0.528 22.500 1.00 97.56 191 LEU A CA 1
ATOM 1565 C C . LEU A 1 191 ? -22.715 -0.653 24.013 1.00 97.56 191 LEU A C 1
ATOM 1567 O O . LEU A 1 191 ? -22.912 -1.718 24.597 1.00 97.56 191 LEU A O 1
ATOM 1571 N N . VAL A 1 192 ? -22.338 0.450 24.651 1.00 98.06 192 VAL A N 1
ATOM 1572 C CA . VAL A 1 192 ? -22.186 0.565 26.102 1.00 98.06 192 VAL A CA 1
ATOM 1573 C C . VAL A 1 192 ? -23.060 1.706 26.606 1.00 98.06 192 VAL A C 1
ATOM 1575 O O . VAL A 1 192 ? -22.930 2.840 26.145 1.00 98.06 192 VAL A O 1
ATOM 1578 N N . THR A 1 193 ? -23.927 1.426 27.575 1.00 98.06 193 THR A N 1
ATOM 1579 C CA . THR A 1 193 ? -24.762 2.426 28.250 1.00 98.06 193 THR A CA 1
ATOM 1580 C C . THR A 1 193 ? -24.205 2.698 29.642 1.00 98.06 193 THR A C 1
ATOM 1582 O O . THR A 1 193 ? -24.203 1.819 30.501 1.00 98.06 193 THR A O 1
ATOM 1585 N N . ILE A 1 194 ? -23.736 3.925 29.876 1.00 97.19 194 ILE A N 1
ATOM 1586 C CA . ILE A 1 194 ? -23.236 4.377 31.178 1.00 97.19 194 ILE A CA 1
ATOM 1587 C C . ILE A 1 194 ? -24.428 4.892 31.988 1.00 97.19 194 ILE A C 1
ATOM 1589 O O . ILE A 1 194 ? -24.918 5.996 31.765 1.00 97.19 194 ILE A O 1
ATOM 1593 N N . GLN A 1 195 ? -24.948 4.067 32.893 1.00 95.50 195 GLN A N 1
ATOM 1594 C CA . GLN A 1 195 ? -26.245 4.287 33.540 1.00 95.50 195 GLN A CA 1
ATOM 1595 C C . GLN A 1 195 ? -26.285 5.540 34.424 1.00 95.50 195 GLN A C 1
ATOM 1597 O O . GLN A 1 195 ? -27.329 6.182 34.512 1.00 95.50 195 GLN A O 1
ATOM 1602 N N . ASP A 1 196 ? -25.165 5.884 35.059 1.00 92.75 196 ASP A N 1
ATOM 1603 C CA . ASP A 1 196 ? -25.008 7.027 35.962 1.00 92.75 196 ASP A CA 1
ATOM 1604 C C . ASP A 1 196 ? -24.493 8.300 35.262 1.00 92.75 196 ASP A C 1
ATOM 1606 O O . ASP A 1 196 ? -24.143 9.274 35.931 1.00 92.75 196 ASP A O 1
ATOM 1610 N N . HIS A 1 197 ? -24.464 8.309 33.923 1.00 92.38 197 HIS A N 1
ATOM 1611 C CA . HIS A 1 197 ? -24.143 9.482 33.110 1.00 92.38 197 HIS A CA 1
ATOM 1612 C C . HIS A 1 197 ? -25.390 10.038 32.425 1.00 92.38 197 HIS A C 1
ATOM 1614 O O . HIS A 1 197 ? -26.139 9.308 31.774 1.00 92.38 197 HIS A O 1
ATOM 1620 N N . GLU A 1 198 ? -25.583 11.350 32.521 1.00 89.62 198 GLU A N 1
ATOM 1621 C CA . GLU A 1 198 ? -26.690 12.065 31.890 1.00 89.62 198 GLU A CA 1
ATOM 1622 C C . GLU A 1 198 ? -26.155 13.241 31.066 1.00 89.62 198 GLU A C 1
ATOM 1624 O O . GLU A 1 198 ? -25.228 13.945 31.473 1.00 89.62 198 GLU A O 1
ATOM 1629 N N . GLY A 1 199 ? -26.761 13.471 29.900 1.00 88.56 199 GLY A N 1
ATOM 1630 C CA . GLY A 1 199 ? -26.370 14.543 28.984 1.00 88.56 199 GLY A CA 1
ATOM 1631 C C . GLY A 1 199 ? -25.099 14.261 28.173 1.00 88.56 199 GLY A C 1
ATOM 1632 O O . GLY A 1 199 ? -24.728 13.114 27.912 1.00 88.56 199 GLY A O 1
ATOM 1633 N N . VAL A 1 200 ? -24.466 15.344 27.717 1.00 90.81 200 VAL A N 1
ATOM 1634 C CA . VAL A 1 200 ? -23.254 15.329 26.890 1.00 90.81 200 VAL A CA 1
ATOM 1635 C C . VAL A 1 200 ? -22.155 16.082 27.627 1.00 90.81 200 VAL A C 1
ATOM 1637 O O . VAL A 1 200 ? -22.340 17.241 27.994 1.00 90.81 200 VAL A O 1
ATOM 1640 N N . LEU A 1 201 ? -21.011 15.433 27.825 1.00 92.56 201 LEU A N 1
ATOM 1641 C CA . LEU A 1 201 ? -19.813 16.056 28.373 1.00 92.56 201 LEU A CA 1
ATOM 1642 C C . LEU A 1 201 ? -18.812 16.303 27.243 1.00 92.56 201 LEU A C 1
ATOM 1644 O O . LEU A 1 201 ? -18.305 15.355 26.647 1.00 92.56 201 LEU A O 1
ATOM 1648 N N . GLU A 1 202 ? -18.516 17.569 26.956 1.00 92.81 202 GLU A N 1
ATOM 1649 C CA . GLU A 1 202 ? -17.442 17.919 26.026 1.00 92.81 202 GLU A CA 1
ATOM 1650 C C . GLU A 1 202 ? -16.078 17.673 26.681 1.00 92.81 202 GLU A C 1
ATOM 1652 O O . GLU A 1 202 ? -15.774 18.199 27.752 1.00 92.81 202 GLU A O 1
ATOM 1657 N N . LEU A 1 203 ? -15.255 16.871 26.018 1.00 92.50 203 LEU A N 1
ATOM 1658 C CA . LEU A 1 203 ? -13.879 16.563 26.373 1.00 92.50 203 LEU A CA 1
ATOM 1659 C C . LEU A 1 203 ? -12.957 17.140 25.304 1.00 92.50 203 LEU A C 1
ATOM 1661 O O . LEU A 1 203 ? -13.321 17.208 24.130 1.00 92.50 203 LEU A O 1
ATOM 1665 N N . GLU A 1 204 ? -11.749 17.517 25.699 1.00 91.06 204 GLU A N 1
ATOM 1666 C CA . GLU A 1 204 ? -10.717 17.993 24.785 1.00 91.06 204 GLU A CA 1
ATOM 1667 C C . GLU A 1 204 ? -9.606 16.947 24.683 1.00 91.06 204 GLU A C 1
ATOM 1669 O O . GLU A 1 204 ? -9.076 16.483 25.694 1.00 91.06 204 GLU A O 1
ATOM 1674 N N . ALA A 1 205 ? -9.270 16.551 23.457 1.00 90.56 205 ALA A N 1
ATOM 1675 C CA . ALA A 1 205 ? -8.262 15.548 23.162 1.00 90.56 205 ALA A CA 1
ATOM 1676 C C . ALA A 1 205 ? -7.168 16.150 22.272 1.00 90.56 205 ALA A C 1
ATOM 1678 O O . ALA A 1 205 ? -7.482 16.834 21.302 1.00 90.56 205 ALA A O 1
ATOM 1679 N N . PRO A 1 206 ? -5.877 15.918 22.556 1.00 91.06 206 PRO A N 1
ATOM 1680 C CA . PRO A 1 206 ? -4.814 16.342 21.656 1.00 91.06 206 PRO A CA 1
ATOM 1681 C C . PRO A 1 206 ? -4.766 15.446 20.416 1.00 91.06 206 PRO A C 1
ATOM 1683 O O . PRO A 1 206 ? -4.793 14.218 20.536 1.00 91.06 206 PRO A O 1
ATOM 1686 N N . PHE A 1 207 ? -4.573 16.042 19.236 1.00 89.62 207 PHE A N 1
ATOM 1687 C CA . PHE A 1 207 ? -4.317 15.277 18.012 1.00 89.62 207 PHE A CA 1
ATOM 1688 C C . PHE A 1 207 ? -2.998 14.496 18.088 1.00 89.62 207 PHE A C 1
ATOM 1690 O O . PHE A 1 207 ? -2.847 13.461 17.443 1.00 89.62 207 PHE A O 1
ATOM 1697 N N . SER A 1 208 ? -2.028 14.949 18.885 1.00 88.31 208 SER A N 1
ATOM 1698 C CA . SER A 1 208 ? -0.819 14.185 19.184 1.00 88.31 208 SER A CA 1
ATOM 1699 C C . SER A 1 208 ? -0.348 14.445 20.612 1.00 88.31 208 SER A C 1
ATOM 1701 O O . SER A 1 208 ? -0.207 15.599 21.007 1.00 88.31 208 SER A O 1
ATOM 1703 N N . PRO A 1 209 ? -0.016 13.399 21.389 1.00 84.56 209 PRO A N 1
ATOM 1704 C CA . PRO A 1 209 ? 0.573 13.576 22.714 1.00 84.56 209 PRO A CA 1
ATOM 1705 C C . PRO A 1 209 ? 2.028 14.067 22.653 1.00 84.56 209 PRO A C 1
ATOM 1707 O O . PRO A 1 209 ? 2.572 14.480 23.671 1.00 84.56 209 PRO A O 1
ATOM 1710 N N . LYS A 1 210 ? 2.680 13.966 21.486 1.00 87.00 210 LYS A N 1
ATOM 1711 C CA . LYS A 1 210 ? 4.092 14.327 21.289 1.00 87.00 210 LYS A CA 1
ATOM 1712 C C . LYS A 1 210 ? 4.266 15.688 20.618 1.00 87.00 210 LYS A C 1
ATOM 1714 O O . LYS A 1 210 ? 5.337 16.270 20.747 1.00 87.00 210 LYS A O 1
ATOM 1719 N N . ASP A 1 211 ? 3.248 16.164 19.902 1.00 85.69 211 ASP A N 1
ATOM 1720 C CA . ASP A 1 211 ? 3.313 17.399 19.123 1.00 85.69 211 ASP A CA 1
ATOM 1721 C C . ASP A 1 211 ? 2.118 18.318 19.431 1.00 85.69 211 ASP A C 1
ATOM 1723 O O . ASP A 1 211 ? 1.042 18.153 18.848 1.00 85.69 211 ASP A O 1
ATOM 1727 N N . PRO A 1 212 ? 2.299 19.297 20.336 1.00 87.62 212 PRO A N 1
ATOM 1728 C CA . PRO A 1 212 ? 1.274 20.286 20.655 1.00 87.62 212 PRO A CA 1
ATOM 1729 C C . PRO A 1 212 ? 0.875 21.172 19.467 1.00 87.62 212 PRO A C 1
ATOM 1731 O O . PRO A 1 212 ? -0.226 21.720 19.473 1.00 87.62 212 PRO A O 1
ATOM 1734 N N . CYS A 1 213 ? 1.728 21.319 18.443 1.00 88.19 213 CYS A N 1
ATOM 1735 C CA . CYS A 1 213 ? 1.448 22.175 17.287 1.00 88.19 213 CYS A CA 1
ATOM 1736 C C . CYS A 1 213 ? 0.311 21.635 16.412 1.00 88.19 213 CYS A C 1
ATOM 1738 O O . CYS A 1 213 ? -0.306 22.407 15.679 1.00 88.19 213 CYS A O 1
ATOM 1740 N N . LEU A 1 214 ? 0.007 20.334 16.500 1.00 84.12 214 LEU A N 1
ATOM 1741 C CA . LEU A 1 214 ? -1.147 19.741 15.820 1.00 84.12 214 LEU A CA 1
ATOM 1742 C C . LEU A 1 214 ? -2.482 20.164 16.448 1.00 84.12 214 LEU A C 1
ATOM 1744 O O . LEU A 1 214 ? -3.511 20.031 15.794 1.00 84.12 214 LEU A O 1
ATOM 1748 N N . GLY A 1 215 ? -2.469 20.711 17.667 1.00 90.44 215 GLY A N 1
ATOM 1749 C CA . GLY A 1 215 ? -3.652 21.206 18.361 1.00 90.44 215 GLY A CA 1
ATOM 1750 C C . GLY A 1 215 ? -4.499 20.108 19.004 1.00 90.44 215 GLY A C 1
ATOM 1751 O O . GLY A 1 215 ? -4.051 18.980 19.241 1.00 90.44 215 GLY A O 1
ATOM 1752 N N . THR A 1 216 ? -5.742 20.466 19.305 1.00 91.00 216 THR A N 1
ATOM 1753 C CA . THR A 1 216 ? -6.721 19.635 20.007 1.00 91.00 216 THR A CA 1
ATOM 1754 C C . THR A 1 216 ? -8.037 19.563 19.234 1.00 91.00 216 THR A C 1
ATOM 1756 O O . THR A 1 216 ? -8.330 20.399 18.374 1.00 91.00 216 THR A O 1
ATOM 1759 N N . HIS A 1 217 ? -8.852 18.563 19.554 1.00 89.88 217 HIS A N 1
ATOM 1760 C CA . HIS A 1 217 ? -10.220 18.417 19.076 1.00 89.88 217 HIS A CA 1
ATOM 1761 C C . HIS A 1 217 ? -11.176 18.081 20.214 1.00 89.88 217 HIS A C 1
ATOM 1763 O O . HIS A 1 217 ? -10.775 17.652 21.296 1.00 89.88 217 HIS A O 1
ATOM 1769 N N . LYS A 1 218 ? -12.468 18.293 19.959 1.00 90.38 218 LYS A N 1
ATOM 1770 C CA . LYS A 1 218 ? -13.532 18.007 20.919 1.00 90.38 218 LYS A CA 1
ATOM 1771 C C . LYS A 1 218 ? -14.088 16.599 20.732 1.00 90.38 218 LYS A C 1
ATOM 1773 O O . LYS A 1 218 ? -14.333 16.176 19.604 1.00 90.38 218 LYS A O 1
ATOM 1778 N N . LEU A 1 219 ? -14.361 15.928 21.845 1.00 90.94 219 LEU A N 1
ATOM 1779 C CA . LEU A 1 219 ? -15.064 14.652 21.930 1.00 90.94 219 LEU A CA 1
ATOM 1780 C C . LEU A 1 219 ? -16.304 14.827 22.806 1.00 90.94 219 LEU A C 1
ATOM 1782 O O . LEU A 1 219 ? -16.225 15.403 23.884 1.00 90.94 219 LEU A O 1
ATOM 1786 N N . ALA A 1 220 ? -17.452 14.329 22.365 1.00 91.94 220 ALA A N 1
ATOM 1787 C CA . ALA A 1 220 ? -18.711 14.474 23.090 1.00 91.94 220 ALA A CA 1
ATOM 1788 C C . ALA A 1 220 ? -19.044 13.179 23.841 1.00 91.94 220 ALA A C 1
ATOM 1790 O O . ALA A 1 220 ? -19.629 12.281 23.256 1.00 91.94 220 ALA A O 1
ATOM 1791 N N . LEU A 1 221 ? -18.686 13.049 25.121 1.00 94.44 221 LEU A N 1
ATOM 1792 C CA . LEU A 1 221 ? -19.038 11.871 25.920 1.00 94.44 221 LEU A CA 1
ATOM 1793 C C . LEU A 1 221 ? -20.534 11.873 26.261 1.00 94.44 221 LEU A C 1
ATOM 1795 O O . LEU A 1 221 ? -21.004 12.637 27.107 1.00 94.44 221 LEU A O 1
ATOM 1799 N N . THR A 1 222 ? -21.270 10.990 25.604 1.00 94.44 222 THR A N 1
ATOM 1800 C CA . THR A 1 222 ? -22.709 10.757 25.766 1.00 94.44 222 THR A CA 1
ATOM 1801 C C . THR A 1 222 ? -22.982 9.592 26.716 1.00 94.44 222 THR A C 1
ATOM 1803 O O . THR A 1 222 ? -22.092 8.796 27.015 1.00 94.44 222 THR A O 1
ATOM 1806 N N . LYS A 1 223 ? -24.235 9.454 27.173 1.00 96.00 223 LYS A N 1
ATOM 1807 C CA . LYS A 1 223 ? -24.700 8.292 27.958 1.00 96.00 223 LYS A CA 1
ATOM 1808 C C . LYS A 1 223 ? -24.411 6.953 27.270 1.00 96.00 223 LYS A C 1
ATOM 1810 O O . LYS A 1 223 ? -24.079 5.968 27.924 1.00 96.00 223 LYS A O 1
ATOM 1815 N N . THR A 1 224 ? -24.534 6.937 25.949 1.00 96.69 224 THR A N 1
ATOM 1816 C CA . THR A 1 224 ? -24.262 5.775 25.105 1.00 96.69 224 THR A CA 1
ATOM 1817 C C . THR A 1 224 ? -22.943 5.975 24.376 1.00 96.69 224 THR A C 1
ATOM 1819 O O . THR A 1 224 ? -22.755 7.010 23.744 1.00 96.69 224 THR A O 1
ATOM 1822 N N . ILE A 1 225 ? -22.048 4.996 24.434 1.00 97.12 225 ILE A N 1
ATOM 1823 C CA . ILE A 1 225 ? -20.792 4.971 23.675 1.00 97.12 225 ILE A CA 1
ATOM 1824 C C . ILE A 1 225 ? -20.634 3.622 22.973 1.00 97.12 225 ILE A C 1
ATOM 1826 O O . ILE A 1 225 ? -21.350 2.668 23.273 1.00 97.12 225 ILE A O 1
ATOM 1830 N N . TYR A 1 226 ? -19.663 3.527 22.073 1.00 97.75 226 TYR A N 1
ATOM 1831 C CA . TYR A 1 226 ? -19.258 2.284 21.433 1.00 97.75 226 TYR A CA 1
ATOM 1832 C C . TYR A 1 226 ? -17.793 1.993 21.733 1.00 97.75 226 TYR A C 1
ATOM 1834 O O . TYR A 1 226 ? -16.949 2.889 21.676 1.00 97.75 226 TYR A O 1
ATOM 1842 N N . ILE A 1 227 ? -17.497 0.732 22.033 1.00 97.88 227 ILE A N 1
ATOM 1843 C CA . ILE A 1 227 ? -16.136 0.208 22.204 1.00 97.88 227 ILE A CA 1
ATOM 1844 C C . ILE A 1 227 ? -15.891 -0.918 21.204 1.00 97.88 227 ILE A C 1
ATOM 1846 O O . ILE A 1 227 ? -16.844 -1.477 20.657 1.00 97.88 227 ILE A O 1
ATOM 1850 N N . ASP A 1 228 ? -14.630 -1.273 20.973 1.00 96.94 228 ASP A N 1
ATOM 1851 C CA . ASP A 1 228 ? -14.310 -2.420 20.126 1.00 96.94 228 ASP A CA 1
ATOM 1852 C C . ASP A 1 228 ? -14.685 -3.736 20.815 1.00 96.94 228 ASP A C 1
ATOM 1854 O O . ASP A 1 228 ? -14.452 -3.930 22.010 1.00 96.94 228 ASP A O 1
ATOM 1858 N N . ARG A 1 229 ? -15.243 -4.676 20.052 1.00 95.19 229 ARG A N 1
ATOM 1859 C CA . ARG A 1 229 ? -15.605 -6.011 20.532 1.00 95.19 229 ARG A CA 1
ATOM 1860 C C . ARG A 1 229 ? -14.431 -6.755 21.153 1.00 95.19 229 ARG A C 1
ATOM 1862 O O . ARG A 1 229 ? -14.645 -7.535 22.074 1.00 95.19 229 ARG A O 1
ATOM 1869 N N . ALA A 1 230 ? -13.203 -6.511 20.697 1.00 94.19 230 ALA A N 1
ATOM 1870 C CA . ALA A 1 230 ? -12.008 -7.111 21.287 1.00 94.19 230 ALA A CA 1
ATOM 1871 C C . ALA A 1 230 ? -11.691 -6.589 22.707 1.00 94.19 230 ALA A C 1
ATOM 1873 O O . ALA A 1 230 ? -10.928 -7.233 23.440 1.00 94.19 230 ALA A O 1
ATOM 1874 N N . ASP A 1 231 ? -12.275 -5.455 23.10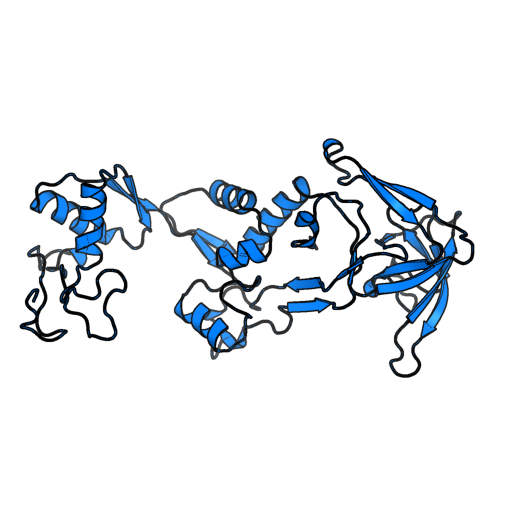6 1.00 95.81 231 ASP A N 1
ATOM 1875 C CA . ASP A 1 231 ? -12.092 -4.812 24.411 1.00 95.81 231 ASP A CA 1
ATOM 1876 C C . ASP A 1 231 ? -13.144 -5.233 25.462 1.00 95.81 231 ASP A C 1
ATOM 1878 O O . ASP A 1 231 ? -13.080 -4.758 26.602 1.00 95.81 231 ASP A O 1
ATOM 1882 N N . PHE A 1 232 ? -14.040 -6.176 25.126 1.00 95.81 232 PHE A N 1
ATOM 1883 C CA . PHE A 1 232 ? -14.916 -6.863 26.080 1.00 95.81 232 PHE A CA 1
ATOM 1884 C C . PHE A 1 232 ? -14.768 -8.394 26.041 1.00 95.81 232 PHE A C 1
ATOM 1886 O O . PHE A 1 232 ? -14.771 -9.004 24.972 1.00 95.81 232 PHE A O 1
ATOM 1893 N N . GLN A 1 233 ? -14.717 -9.031 27.214 1.00 92.38 233 GLN A N 1
ATOM 1894 C CA . GLN A 1 233 ? -14.834 -10.486 27.369 1.00 92.38 233 GLN A CA 1
ATOM 1895 C C . GLN A 1 233 ? -15.959 -10.842 28.340 1.00 92.38 233 GLN A C 1
ATOM 1897 O O . GLN A 1 233 ? -16.152 -10.182 29.357 1.00 92.38 233 GLN A O 1
ATOM 1902 N N . ASP A 1 234 ? -16.696 -11.905 28.028 1.00 87.12 234 ASP A N 1
ATOM 1903 C CA . ASP A 1 234 ? -17.814 -12.384 28.840 1.00 87.12 234 ASP A CA 1
ATOM 1904 C C . ASP A 1 234 ? -17.367 -13.170 30.079 1.00 87.12 234 ASP A C 1
ATOM 1906 O O . ASP A 1 234 ? -18.067 -13.174 31.092 1.00 87.12 234 ASP A O 1
ATOM 1910 N N . THR A 1 235 ? -16.196 -13.802 30.017 1.00 85.19 235 THR A N 1
ATOM 1911 C CA . THR A 1 235 ? -15.553 -14.460 31.155 1.00 85.19 235 THR A CA 1
ATOM 1912 C C . THR A 1 235 ? -14.378 -13.651 31.674 1.00 85.19 235 THR A C 1
ATOM 1914 O O . THR A 1 235 ? -13.549 -13.174 30.901 1.00 85.19 235 THR A O 1
ATOM 1917 N N . ASP A 1 236 ? -14.267 -13.555 32.997 1.00 77.94 236 ASP A N 1
ATOM 1918 C CA . ASP A 1 236 ? -13.122 -12.915 33.627 1.00 77.94 236 ASP A CA 1
ATOM 1919 C C . ASP A 1 236 ? -11.855 -13.789 33.526 1.00 77.94 236 ASP A C 1
ATOM 1921 O O . ASP A 1 236 ? -11.763 -14.845 34.153 1.00 77.94 236 ASP A O 1
ATOM 1925 N N . ASP A 1 237 ? -10.858 -13.330 32.765 1.00 86.00 237 ASP A N 1
ATOM 1926 C CA . ASP A 1 237 ? -9.498 -13.877 32.765 1.00 86.00 237 ASP A CA 1
ATOM 1927 C C . ASP A 1 237 ? -8.544 -12.948 33.542 1.00 86.00 237 ASP A C 1
ATOM 1929 O O . ASP A 1 237 ? -8.489 -11.731 33.330 1.00 86.00 237 ASP A O 1
ATOM 1933 N N . LYS A 1 238 ? -7.722 -13.526 34.427 1.00 82.62 238 LYS A N 1
ATOM 1934 C CA . LYS A 1 238 ? -6.681 -12.812 35.186 1.00 82.62 238 LYS A CA 1
ATOM 1935 C C . LYS A 1 238 ? -5.682 -12.082 34.283 1.00 82.62 238 LYS A C 1
ATOM 1937 O O . LYS A 1 238 ? -5.165 -11.043 34.695 1.00 82.62 238 LYS A O 1
ATOM 1942 N N . ASN A 1 239 ? -5.443 -12.592 33.074 1.00 87.88 239 ASN A N 1
ATOM 1943 C CA . ASN A 1 239 ? -4.528 -12.004 32.093 1.00 87.88 239 ASN A CA 1
ATOM 1944 C C . ASN A 1 239 ? -5.204 -10.992 31.151 1.00 87.88 239 ASN A C 1
ATOM 1946 O O . ASN A 1 239 ? -4.541 -10.412 30.289 1.00 87.88 239 ASN A O 1
ATOM 1950 N N . TYR A 1 240 ? -6.506 -10.741 31.320 1.00 88.12 240 TYR A N 1
ATOM 1951 C CA . TYR A 1 240 ? -7.257 -9.771 30.533 1.00 88.12 240 TYR A CA 1
ATOM 1952 C C . TYR A 1 240 ? -7.480 -8.470 31.313 1.00 88.12 240 TYR A C 1
ATOM 1954 O O . TYR A 1 240 ? -8.115 -8.445 32.371 1.00 88.12 240 TYR A O 1
ATOM 1962 N N . TYR A 1 241 ? -6.937 -7.367 30.790 1.00 90.69 241 TYR A N 1
ATOM 1963 C CA . TYR A 1 241 ? -6.942 -6.059 31.461 1.00 90.69 241 TYR A CA 1
ATOM 1964 C C . TYR A 1 241 ? -8.017 -5.083 30.968 1.00 90.69 241 TYR A C 1
ATOM 1966 O O . TYR A 1 241 ? -8.081 -3.972 31.494 1.00 90.69 241 TYR A O 1
ATOM 1974 N N . ARG A 1 242 ? -8.822 -5.462 29.965 1.00 94.06 242 ARG A N 1
ATOM 1975 C CA . ARG A 1 242 ? -9.928 -4.628 29.465 1.00 94.06 242 ARG A CA 1
ATOM 1976 C C . ARG A 1 242 ? -11.238 -4.994 30.169 1.00 94.06 242 ARG A C 1
ATOM 1978 O O . ARG A 1 242 ? -11.208 -5.483 31.301 1.00 94.06 242 ARG A O 1
ATOM 1985 N N . LEU A 1 243 ? -12.376 -4.703 29.546 1.00 94.50 243 LEU A N 1
ATOM 1986 C CA . LEU A 1 243 ? -13.676 -4.762 30.193 1.00 94.50 243 LEU A CA 1
ATOM 1987 C C . LEU A 1 243 ? -14.198 -6.202 30.272 1.00 94.50 243 LEU A C 1
ATOM 1989 O O . LEU A 1 243 ? -14.219 -6.934 29.291 1.00 94.50 243 LEU A O 1
ATOM 1993 N N . ALA A 1 244 ? -14.645 -6.604 31.451 1.00 93.62 244 ALA A N 1
ATOM 1994 C CA . ALA A 1 244 ? -15.358 -7.856 31.680 1.00 93.62 244 ALA A CA 1
ATOM 1995 C C . ALA A 1 244 ? -16.389 -7.615 32.794 1.00 93.62 244 ALA A C 1
ATOM 1997 O O . ALA A 1 244 ? -16.279 -6.600 33.492 1.00 93.62 244 ALA A O 1
ATOM 1998 N N . PRO A 1 245 ? -17.378 -8.499 33.000 1.00 92.88 245 PRO A N 1
ATOM 1999 C CA . PRO A 1 245 ? -18.365 -8.335 34.064 1.00 92.88 245 PRO A CA 1
ATOM 2000 C C . PRO A 1 245 ? -17.710 -8.074 35.429 1.00 92.88 245 PRO A C 1
ATOM 2002 O O . PRO A 1 245 ? -16.869 -8.844 35.886 1.00 92.88 245 PRO A O 1
ATOM 2005 N N . GLY A 1 246 ? -18.059 -6.953 36.068 1.00 90.19 246 GLY A N 1
ATOM 2006 C CA . GLY A 1 246 ? -17.494 -6.528 37.352 1.00 90.19 246 GLY A CA 1
ATOM 2007 C C . GLY A 1 246 ? -16.104 -5.879 37.294 1.00 90.19 246 GLY A C 1
ATOM 2008 O O . GLY A 1 246 ? -15.678 -5.314 38.301 1.00 90.19 246 GLY A O 1
ATOM 2009 N N . LYS A 1 247 ? -15.411 -5.900 36.147 1.00 92.12 247 LYS A N 1
ATOM 2010 C CA . LYS A 1 247 ? -14.113 -5.236 35.951 1.00 92.12 247 LYS A CA 1
ATOM 2011 C C . LYS A 1 247 ? -14.262 -3.793 35.484 1.00 92.12 247 LYS A C 1
ATOM 2013 O O . LYS A 1 247 ? -15.238 -3.424 34.832 1.00 92.12 247 LYS A O 1
ATOM 2018 N N . THR A 1 248 ? -13.230 -3.012 35.790 1.00 94.56 248 THR A N 1
ATOM 2019 C CA . THR A 1 248 ? -13.128 -1.588 35.471 1.00 94.56 248 THR A CA 1
ATOM 2020 C C . THR A 1 248 ? -12.082 -1.351 34.380 1.00 94.56 248 THR A C 1
ATOM 2022 O O . THR A 1 248 ? -10.969 -1.878 34.461 1.00 94.56 248 THR A O 1
ATOM 2025 N N . VAL A 1 249 ? -12.409 -0.521 33.387 1.00 96.62 249 VAL A N 1
ATOM 2026 C CA . VAL A 1 249 ? -11.495 -0.088 32.318 1.00 96.62 249 VAL A CA 1
ATOM 2027 C C . VAL A 1 249 ? -11.493 1.435 32.200 1.00 96.62 249 VAL A C 1
ATOM 2029 O O . VAL A 1 249 ? -12.511 2.091 32.415 1.00 96.62 249 VAL A O 1
ATOM 2032 N N . GLY A 1 250 ? -10.342 2.018 31.877 1.00 97.19 250 GLY A N 1
ATOM 2033 C CA . GLY A 1 250 ? -10.234 3.443 31.591 1.00 97.19 250 GLY A CA 1
ATOM 2034 C C . GLY A 1 250 ? -10.735 3.757 30.183 1.00 97.19 250 GLY A C 1
ATOM 2035 O O . GLY A 1 250 ? -10.452 3.016 29.245 1.00 97.19 250 GLY A O 1
ATOM 2036 N N . LEU A 1 251 ? -11.425 4.879 30.019 1.00 96.19 251 LEU A N 1
ATOM 2037 C CA . LEU A 1 251 ? -11.733 5.436 28.703 1.00 96.19 251 LEU A CA 1
ATOM 2038 C C . LEU A 1 251 ? -10.644 6.445 28.330 1.00 96.19 251 LEU A C 1
ATOM 2040 O O . LEU A 1 251 ? -10.305 7.307 29.144 1.00 96.19 251 LEU A O 1
ATOM 2044 N N . LEU A 1 252 ? -10.062 6.348 27.131 1.00 94.00 252 LEU A N 1
ATOM 2045 C CA . LEU A 1 252 ? -9.100 7.350 26.656 1.00 94.00 252 LEU A CA 1
ATOM 2046 C C . LEU A 1 252 ? -9.748 8.742 26.665 1.00 94.00 252 LEU A C 1
ATOM 2048 O O . LEU A 1 252 ? -10.847 8.911 26.147 1.00 94.00 252 LEU A O 1
ATOM 2052 N N . GLN A 1 253 ? -9.077 9.717 27.287 1.00 92.69 253 GLN A N 1
ATOM 2053 C CA . GLN A 1 253 ? -9.580 11.083 27.531 1.00 92.69 253 GLN A CA 1
ATOM 2054 C C . GLN A 1 253 ? -10.872 11.177 28.365 1.00 92.69 253 GLN A C 1
ATOM 2056 O O . GLN A 1 253 ? -11.393 12.270 28.566 1.00 92.69 253 GLN A O 1
ATOM 2061 N N . GLY A 1 254 ? -11.388 10.057 28.881 1.00 91.62 254 GLY A N 1
ATOM 2062 C CA . GLY A 1 254 ? -12.586 10.037 29.711 1.00 91.62 254 GLY A CA 1
ATOM 2063 C C . GLY A 1 254 ? -12.328 10.580 31.124 1.00 91.62 254 GLY A C 1
ATOM 2064 O O . GLY A 1 254 ? -11.222 10.439 31.651 1.00 91.62 254 GLY A O 1
ATOM 2065 N N . PRO A 1 255 ? -13.352 11.154 31.781 1.00 92.00 255 PRO A N 1
ATOM 2066 C CA . PRO A 1 255 ? -13.214 11.771 33.102 1.00 92.00 255 PRO A CA 1
ATOM 2067 C C . PRO A 1 255 ? -13.006 10.744 34.222 1.00 92.00 255 PRO A C 1
ATOM 2069 O O . PRO A 1 255 ? -12.482 11.068 35.287 1.00 92.00 255 PRO A O 1
ATOM 2072 N N . SER A 1 256 ? -13.468 9.509 34.027 1.00 93.81 256 SER A N 1
ATOM 2073 C CA . SER A 1 256 ? -13.351 8.416 34.990 1.00 93.81 256 SER A CA 1
ATOM 2074 C C . 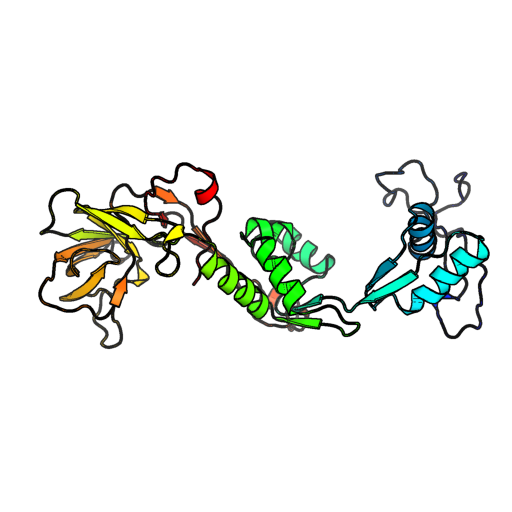SER A 1 256 ? -13.427 7.061 34.275 1.00 93.81 256 SER A C 1
ATOM 2076 O O . SER A 1 256 ? -14.012 6.971 33.192 1.00 93.81 256 SER A O 1
ATOM 2078 N N . PRO A 1 257 ? -12.836 6.004 34.853 1.00 96.50 257 PRO A N 1
ATOM 2079 C CA . PRO A 1 257 ? -13.034 4.628 34.405 1.00 96.50 257 PRO A CA 1
ATOM 2080 C C . PRO A 1 257 ? -14.501 4.194 34.453 1.00 96.50 257 PRO A C 1
ATOM 2082 O O . PRO A 1 257 ? -15.278 4.732 35.241 1.00 96.50 257 PRO A O 1
ATOM 2085 N N . ILE A 1 258 ? -14.861 3.180 33.665 1.00 97.12 258 ILE A N 1
ATOM 2086 C CA . ILE A 1 258 ? -16.183 2.541 33.700 1.00 97.12 258 ILE A CA 1
ATOM 2087 C C . ILE A 1 258 ? -16.073 1.097 34.189 1.00 97.12 258 ILE A C 1
ATOM 2089 O O . ILE A 1 258 ? -15.101 0.408 33.874 1.00 97.12 258 ILE A O 1
ATOM 2093 N N . ARG A 1 259 ? -17.082 0.627 34.925 1.00 96.56 259 ARG A N 1
ATOM 2094 C CA . ARG A 1 259 ? -17.219 -0.757 35.392 1.00 96.56 259 ARG A CA 1
ATOM 2095 C C . ARG A 1 259 ? -18.440 -1.409 34.761 1.00 96.56 259 ARG A C 1
ATOM 2097 O O . ARG A 1 259 ? -19.533 -0.859 34.866 1.00 96.56 259 ARG A O 1
ATOM 2104 N N . ALA A 1 260 ? -18.272 -2.585 34.158 1.00 96.00 260 ALA A N 1
ATOM 2105 C CA . ALA A 1 260 ? -19.396 -3.328 33.585 1.00 96.00 260 ALA A CA 1
ATOM 2106 C C . ALA A 1 260 ? -20.270 -3.940 34.692 1.00 96.00 260 ALA A C 1
ATOM 2108 O O . ALA A 1 260 ? -19.768 -4.630 35.585 1.00 96.00 260 ALA A O 1
ATOM 2109 N N . VAL A 1 261 ? -21.575 -3.691 34.618 1.00 95.50 261 VAL A N 1
ATOM 2110 C CA . VAL A 1 261 ? -22.596 -4.158 35.567 1.00 95.50 261 VAL A CA 1
ATOM 2111 C C . VAL A 1 261 ? -23.321 -5.376 35.011 1.00 95.50 261 VAL A C 1
ATOM 2113 O O . VAL A 1 261 ? -23.396 -6.409 35.673 1.00 95.50 261 VAL A O 1
ATOM 2116 N N . SER A 1 262 ? -23.812 -5.265 33.781 1.00 95.06 262 SER A N 1
ATOM 2117 C CA . SER A 1 262 ? -24.537 -6.313 33.065 1.00 95.06 262 SER A CA 1
ATOM 2118 C C . SER A 1 262 ? -24.243 -6.226 31.574 1.00 95.06 262 SER A C 1
ATOM 2120 O O . SER A 1 262 ? -23.645 -5.268 31.092 1.00 95.06 262 SER A O 1
ATOM 2122 N N . PHE A 1 263 ? -24.620 -7.259 30.833 1.00 96.12 263 PHE A N 1
ATOM 2123 C CA . PHE A 1 263 ? -24.539 -7.263 29.381 1.00 96.12 263 PHE A CA 1
ATOM 2124 C C . PHE A 1 263 ? -25.649 -8.140 28.810 1.00 96.12 263 PHE A C 1
ATOM 2126 O O . PHE A 1 263 ? -26.114 -9.077 29.461 1.00 96.12 263 PHE A O 1
ATOM 2133 N N . THR A 1 264 ? -26.058 -7.835 27.585 1.00 95.81 264 THR A N 1
ATOM 2134 C CA . THR A 1 264 ? -27.091 -8.572 26.855 1.00 95.81 264 THR A CA 1
ATOM 2135 C C . THR A 1 264 ? -26.454 -9.348 25.710 1.00 95.81 264 THR A C 1
ATOM 2137 O O . THR A 1 264 ? -25.465 -8.905 25.115 1.00 95.81 264 THR A O 1
ATOM 2140 N N . ARG A 1 265 ? -27.008 -10.525 25.408 1.00 93.38 265 ARG A N 1
ATOM 2141 C CA . ARG A 1 265 ? -26.617 -11.344 24.259 1.00 93.38 265 ARG A CA 1
ATOM 2142 C C . ARG A 1 265 ? -27.750 -11.402 23.249 1.00 93.38 265 ARG A C 1
ATOM 2144 O O . ARG A 1 265 ? -28.918 -11.404 23.617 1.00 93.38 265 ARG A O 1
ATOM 2151 N N . ASP A 1 266 ? -27.375 -11.505 21.988 1.00 91.56 266 ASP A N 1
ATOM 2152 C CA . ASP A 1 266 ? -28.279 -11.917 20.930 1.00 91.56 266 ASP A CA 1
ATOM 2153 C C . ASP A 1 266 ? -28.625 -13.404 21.096 1.00 91.56 266 ASP A C 1
ATOM 2155 O O . ASP A 1 266 ? -27.731 -14.246 21.206 1.00 91.56 266 ASP A O 1
ATOM 2159 N N . GLU A 1 267 ? -29.916 -13.731 21.126 1.00 90.19 267 GLU A N 1
ATOM 2160 C CA . GLU A 1 267 ? -30.394 -15.096 21.385 1.00 90.19 267 GLU A CA 1
ATOM 2161 C C . GLU A 1 267 ? -30.029 -16.074 20.259 1.00 90.19 267 GLU A C 1
ATOM 2163 O O . GLU A 1 267 ? -29.784 -17.251 20.521 1.00 90.19 267 GLU A O 1
ATOM 2168 N N . ALA A 1 268 ? -29.951 -15.599 19.012 1.00 90.62 268 ALA A N 1
ATOM 2169 C CA . ALA A 1 268 ? -29.680 -16.444 17.852 1.00 90.62 268 ALA A CA 1
ATOM 2170 C C . ALA A 1 268 ? -28.183 -16.739 17.667 1.00 90.62 268 ALA A C 1
ATOM 2172 O O . ALA A 1 268 ? -27.802 -17.844 17.285 1.00 90.62 268 ALA A O 1
ATOM 2173 N N . THR A 1 269 ? -27.322 -15.751 17.917 1.00 89.69 269 THR A N 1
ATOM 2174 C CA . THR A 1 269 ? -25.874 -15.829 17.661 1.00 89.69 269 THR A CA 1
ATOM 2175 C C . THR A 1 269 ? -25.039 -16.009 18.926 1.00 89.69 269 THR A C 1
ATOM 2177 O O . THR A 1 269 ? -23.850 -16.317 18.833 1.00 89.69 269 THR A O 1
ATOM 2180 N N . GLY A 1 270 ? -25.618 -15.779 20.108 1.00 88.56 270 GLY A N 1
ATOM 2181 C CA . GLY A 1 270 ? -24.920 -15.794 21.396 1.00 88.56 270 GLY A CA 1
ATOM 2182 C C . GLY A 1 270 ? -23.929 -14.640 21.595 1.00 88.56 270 GLY A C 1
ATOM 2183 O O . GLY A 1 270 ? -23.219 -14.614 22.606 1.00 88.56 270 GLY A O 1
ATOM 2184 N N . ARG A 1 271 ? -23.853 -13.693 20.646 1.00 91.25 271 ARG A N 1
ATOM 2185 C CA . ARG A 1 271 ? -22.920 -12.558 20.676 1.00 91.25 271 ARG A CA 1
ATOM 2186 C C . ARG A 1 271 ? -23.396 -11.474 21.631 1.00 91.25 271 ARG A C 1
ATOM 2188 O O . ARG A 1 271 ? -24.585 -11.195 21.715 1.00 91.25 271 ARG A O 1
ATOM 2195 N N . VAL A 1 272 ? -22.456 -10.814 22.303 1.00 93.50 272 VAL A N 1
ATOM 2196 C CA . VAL A 1 272 ? -22.743 -9.655 23.163 1.00 93.50 272 VAL A CA 1
ATOM 2197 C C . VAL A 1 272 ? -23.176 -8.468 22.301 1.00 93.50 272 VAL A C 1
ATOM 2199 O O . VAL A 1 272 ? -22.448 -8.071 21.387 1.00 93.50 272 VAL A O 1
ATOM 2202 N N . THR A 1 273 ? -24.350 -7.912 22.589 1.00 94.31 273 THR A N 1
ATOM 2203 C CA . THR A 1 273 ? -24.955 -6.807 21.825 1.00 94.31 273 THR A CA 1
ATOM 2204 C C . THR A 1 273 ? -24.874 -5.473 22.551 1.00 94.31 273 THR A C 1
ATOM 2206 O O . THR A 1 273 ? -24.658 -4.447 21.909 1.00 94.31 273 THR A O 1
ATOM 2209 N N . ALA A 1 274 ? -25.008 -5.488 23.875 1.00 96.44 274 ALA A N 1
ATOM 2210 C CA . ALA A 1 274 ? -24.983 -4.291 24.703 1.00 96.44 274 ALA A CA 1
ATOM 2211 C C . ALA A 1 274 ? -24.358 -4.579 26.069 1.00 96.44 274 ALA A C 1
ATOM 2213 O O . ALA A 1 274 ? -24.480 -5.690 26.591 1.00 96.44 274 ALA A O 1
ATOM 2214 N N . ILE A 1 275 ? -23.714 -3.570 26.648 1.00 97.56 275 ILE A N 1
ATOM 2215 C CA . ILE A 1 275 ? -23.117 -3.606 27.982 1.00 97.56 275 ILE A CA 1
ATOM 2216 C C . ILE A 1 275 ? -23.685 -2.441 28.790 1.00 97.56 275 ILE A C 1
ATOM 2218 O O . ILE A 1 275 ? -23.650 -1.296 28.351 1.00 97.56 275 ILE A O 1
ATOM 2222 N N . ASP A 1 276 ? -24.155 -2.722 29.995 1.00 97.62 276 ASP A N 1
ATOM 2223 C CA . ASP A 1 276 ? -24.452 -1.700 30.988 1.00 97.62 276 ASP A CA 1
ATOM 2224 C C . ASP A 1 276 ? -23.217 -1.457 31.843 1.00 97.62 276 ASP A C 1
ATOM 2226 O O . ASP A 1 276 ? -22.615 -2.396 32.376 1.00 97.62 276 ASP A O 1
ATOM 2230 N N . ALA A 1 277 ? -22.851 -0.196 32.016 1.00 97.38 277 ALA A N 1
ATOM 2231 C CA . ALA A 1 277 ? -21.726 0.202 32.838 1.00 97.38 277 ALA A CA 1
ATOM 2232 C C . ALA A 1 277 ? -22.086 1.374 33.753 1.00 97.38 277 ALA A C 1
ATOM 2234 O O . ALA A 1 277 ? -23.088 2.056 33.557 1.00 97.38 277 ALA A O 1
ATOM 2235 N N . VAL A 1 278 ? -21.245 1.607 34.754 1.00 97.06 278 VAL A N 1
ATOM 2236 C CA . VAL A 1 278 ? -21.290 2.796 35.618 1.00 97.06 278 VAL A CA 1
ATOM 2237 C C . VAL A 1 278 ? -19.894 3.384 35.764 1.00 97.06 278 VAL A C 1
ATOM 2239 O O . VAL A 1 278 ? -18.910 2.648 35.629 1.00 97.06 278 VAL A O 1
ATOM 2242 N N . PHE A 1 279 ? -19.771 4.675 36.062 1.00 96.25 279 PHE A N 1
ATOM 2243 C CA . PHE A 1 279 ? -18.468 5.250 36.380 1.00 96.25 279 PHE A CA 1
ATOM 2244 C C . PHE A 1 279 ? -17.913 4.701 37.699 1.00 96.25 279 PHE A C 1
ATOM 2246 O O . PHE A 1 279 ? -18.603 4.561 38.708 1.00 96.25 279 PHE A O 1
ATOM 2253 N N . ASP A 1 280 ? -16.613 4.429 37.702 1.00 93.62 280 ASP A N 1
ATOM 2254 C CA . ASP A 1 280 ? -15.860 3.977 38.863 1.00 93.62 280 ASP A CA 1
ATOM 2255 C C . ASP A 1 280 ? -14.771 5.002 39.193 1.00 93.62 280 ASP A C 1
ATOM 2257 O O . ASP A 1 280 ? -13.695 5.023 38.597 1.00 93.62 280 ASP A O 1
ATOM 2261 N N . LYS A 1 281 ? -15.074 5.888 40.147 1.00 89.06 281 LYS A N 1
ATOM 2262 C CA . LYS A 1 281 ? -14.173 6.973 40.570 1.00 89.06 281 LYS A CA 1
ATOM 2263 C C . LYS A 1 281 ? -13.113 6.526 41.580 1.00 89.06 281 LYS A C 1
ATOM 2265 O O . LYS A 1 281 ? -12.221 7.309 41.895 1.00 89.06 281 LYS A O 1
ATOM 2270 N N . THR A 1 282 ? -13.221 5.317 42.130 1.00 89.25 282 THR A N 1
ATOM 2271 C CA . THR A 1 282 ? -12.347 4.847 43.215 1.00 89.25 282 THR A CA 1
ATOM 2272 C C . THR A 1 282 ? -11.263 3.909 42.701 1.00 89.25 282 THR A C 1
ATOM 2274 O O . THR A 1 282 ? -10.133 3.948 43.192 1.00 89.25 282 THR A O 1
ATOM 2277 N N . THR A 1 283 ? -11.569 3.091 41.694 1.00 88.25 283 THR A N 1
ATOM 2278 C CA . THR A 1 283 ? -10.636 2.089 41.177 1.00 88.25 283 THR A CA 1
ATOM 2279 C C . THR A 1 283 ? -9.743 2.658 40.081 1.00 88.25 283 THR A C 1
ATOM 2281 O O . THR A 1 283 ? -10.205 3.120 39.041 1.00 88.25 283 THR A O 1
ATOM 2284 N N . LYS A 1 284 ? -8.423 2.541 40.254 1.00 90.44 284 LYS A N 1
ATOM 2285 C CA . LYS A 1 284 ? -7.467 2.847 39.183 1.00 90.44 284 LYS A CA 1
ATOM 2286 C C . LYS A 1 284 ? -7.526 1.758 38.096 1.00 90.44 284 LYS A C 1
ATOM 2288 O O . LYS A 1 284 ? -7.326 0.584 38.421 1.00 90.44 284 LYS A O 1
ATOM 2293 N N . PRO A 1 285 ? -7.743 2.106 36.815 1.00 91.88 285 PRO A N 1
ATOM 2294 C CA . PRO A 1 285 ? -7.852 1.118 35.751 1.00 91.88 285 PRO A CA 1
ATOM 2295 C C . PRO A 1 285 ? -6.478 0.531 35.409 1.00 91.88 285 PRO A C 1
ATOM 2297 O O . PRO A 1 285 ? -5.447 1.197 35.529 1.00 91.88 285 PRO A O 1
ATOM 2300 N N . ARG A 1 286 ? -6.465 -0.725 34.950 1.00 91.94 286 ARG A N 1
ATOM 2301 C CA . ARG A 1 286 ? -5.239 -1.401 34.480 1.00 91.94 286 ARG A CA 1
ATOM 2302 C C . ARG A 1 286 ? -4.927 -1.127 33.010 1.00 91.94 286 ARG A C 1
ATOM 2304 O O . ARG A 1 286 ? -3.775 -1.252 32.608 1.00 91.94 286 ARG A O 1
ATOM 2311 N N . ALA A 1 287 ? -5.936 -0.761 32.226 1.00 94.50 287 ALA A N 1
ATOM 2312 C CA . ALA A 1 287 ? -5.813 -0.421 30.816 1.00 94.50 287 ALA A CA 1
ATOM 2313 C C . ALA A 1 287 ? -6.768 0.720 30.457 1.00 94.50 287 ALA A C 1
ATOM 2315 O O . ALA A 1 287 ? -7.783 0.921 31.127 1.00 94.50 287 ALA A O 1
ATOM 2316 N N . TYR A 1 288 ? -6.435 1.433 29.383 1.00 95.88 288 TYR A N 1
ATOM 2317 C CA . TYR A 1 288 ? -7.301 2.422 28.755 1.00 95.88 288 TYR A CA 1
ATOM 2318 C C . TYR A 1 288 ? -7.669 1.946 27.353 1.00 95.88 288 TYR A C 1
ATOM 2320 O O . TYR A 1 288 ? -6.790 1.497 26.615 1.00 95.88 288 TYR A O 1
ATOM 2328 N N . ILE A 1 289 ? -8.948 2.047 27.004 1.00 96.94 289 ILE A N 1
ATOM 2329 C CA . ILE A 1 289 ? -9.479 1.664 25.695 1.00 96.94 289 ILE A CA 1
ATOM 2330 C C . ILE A 1 289 ? -9.972 2.894 24.938 1.00 96.94 289 ILE A C 1
ATOM 2332 O O . ILE A 1 289 ? -10.353 3.911 25.528 1.00 96.94 289 ILE A O 1
ATOM 2336 N N . HIS A 1 290 ? -9.928 2.793 23.615 1.00 95.88 290 HIS A N 1
ATOM 2337 C CA . HIS A 1 290 ? -10.554 3.764 22.733 1.00 95.88 290 HIS A CA 1
ATOM 2338 C C . HIS A 1 290 ? -12.062 3.507 22.687 1.00 95.88 290 HIS A C 1
ATOM 2340 O O . HIS A 1 290 ? -12.532 2.403 22.960 1.00 95.88 290 HIS A O 1
ATOM 2346 N N . TRP A 1 291 ? -12.815 4.549 22.375 1.00 96.88 291 TRP A N 1
ATOM 2347 C CA . TRP A 1 291 ? -14.267 4.515 22.317 1.00 96.88 291 TRP A CA 1
ATOM 2348 C C . TRP A 1 291 ? -14.733 5.613 21.370 1.00 96.88 291 TRP A C 1
ATOM 2350 O O . TRP A 1 291 ? -13.981 6.535 21.065 1.00 96.88 291 TRP A O 1
ATOM 2360 N N . VAL A 1 292 ? -15.968 5.528 20.900 1.00 96.06 292 VAL A N 1
ATOM 2361 C CA . VAL A 1 292 ? -16.585 6.605 20.124 1.00 96.06 292 VAL A CA 1
ATOM 2362 C C . VAL A 1 292 ? -17.992 6.871 20.657 1.00 96.06 292 VAL A C 1
ATOM 2364 O O . VAL A 1 292 ? -18.664 5.928 21.079 1.00 96.06 292 VAL A O 1
ATOM 2367 N N . PRO A 1 293 ? -18.448 8.131 20.717 1.00 94.75 293 PRO A N 1
ATOM 2368 C CA . PRO A 1 293 ? -19.764 8.440 21.263 1.00 94.75 293 PRO A CA 1
ATOM 2369 C C . PRO A 1 293 ? -20.904 8.039 20.335 1.00 94.75 293 PRO A C 1
ATOM 2371 O O . PRO A 1 293 ? -20.706 7.774 19.145 1.00 94.75 293 PRO A O 1
ATOM 2374 N N . ASP A 1 294 ? -22.119 8.058 20.871 1.00 92.06 294 ASP A N 1
ATOM 2375 C CA . ASP A 1 294 ? -23.306 8.027 20.029 1.00 92.06 294 ASP A CA 1
ATOM 2376 C C . ASP A 1 294 ? -23.347 9.241 19.084 1.00 92.06 294 ASP A C 1
ATOM 2378 O O . ASP A 1 294 ? -22.863 10.325 19.409 1.00 92.06 294 ASP A O 1
ATOM 2382 N N . GLY A 1 295 ? -23.849 9.035 17.866 1.00 88.50 295 GLY A N 1
ATOM 2383 C CA . GLY A 1 295 ? -23.744 10.018 16.778 1.00 88.50 295 GLY A CA 1
ATOM 2384 C C . GLY A 1 295 ? -22.409 10.010 16.012 1.00 88.50 295 GLY A C 1
ATOM 2385 O O . GLY A 1 295 ? -22.203 10.850 15.137 1.00 88.50 295 GLY A O 1
ATOM 2386 N N . SER A 1 296 ? -21.512 9.060 16.295 1.00 92.00 296 SER A N 1
ATOM 2387 C CA . SER A 1 296 ? -20.283 8.848 15.513 1.00 92.00 296 SER A CA 1
ATOM 2388 C C . SER A 1 296 ? -20.559 8.392 14.076 1.00 92.00 296 SER A C 1
ATOM 2390 O O . SER A 1 296 ? -21.587 7.782 13.774 1.00 92.00 296 SER A O 1
ATOM 2392 N N . THR A 1 297 ? -19.620 8.675 13.169 1.00 92.19 297 THR A N 1
ATOM 2393 C CA . THR A 1 297 ? -19.795 8.388 11.738 1.00 92.19 297 THR A CA 1
ATOM 2394 C C . THR A 1 297 ? -19.511 6.919 11.451 1.00 92.19 297 THR A C 1
ATOM 2396 O O . THR A 1 297 ? -18.432 6.420 11.772 1.00 92.19 297 THR A O 1
ATOM 2399 N N . LYS A 1 298 ? -20.461 6.230 10.809 1.00 92.31 298 LYS A N 1
ATOM 2400 C CA . LYS A 1 298 ? -20.257 4.863 10.315 1.00 92.31 298 LYS A CA 1
ATOM 2401 C C . LYS A 1 298 ? -19.406 4.862 9.049 1.00 92.31 298 LYS A C 1
ATOM 2403 O O . LYS A 1 298 ? -19.612 5.689 8.161 1.00 92.31 298 LYS A O 1
ATOM 2408 N N . ALA A 1 299 ? -18.490 3.908 8.951 1.00 91.94 299 ALA A N 1
ATOM 2409 C CA . ALA A 1 299 ? -17.632 3.714 7.796 1.00 91.94 299 ALA A CA 1
ATOM 2410 C C . ALA A 1 299 ? -17.280 2.234 7.608 1.00 91.94 299 ALA A C 1
ATOM 2412 O O . ALA A 1 299 ? -17.181 1.471 8.564 1.00 91.94 299 ALA A O 1
ATOM 2413 N N . GLU A 1 300 ? -17.005 1.850 6.363 1.00 93.81 300 GLU A N 1
ATOM 2414 C CA . GLU A 1 300 ? -16.364 0.569 6.080 1.00 93.81 300 GLU A CA 1
ATOM 2415 C C . GLU A 1 300 ? -14.850 0.707 6.296 1.00 93.81 300 GLU A C 1
ATOM 2417 O O . GLU A 1 300 ? -14.183 1.484 5.607 1.00 93.81 300 GLU A O 1
ATOM 2422 N N . ALA A 1 301 ? -14.290 -0.070 7.221 1.00 94.19 301 ALA A N 1
ATOM 2423 C CA . ALA A 1 301 ? -12.851 -0.150 7.441 1.00 94.19 301 ALA A CA 1
ATOM 2424 C C . ALA A 1 301 ? -12.280 -1.441 6.837 1.00 94.19 301 ALA A C 1
ATOM 2426 O O . ALA A 1 301 ? -12.839 -2.527 6.991 1.00 94.19 301 ALA A O 1
ATOM 2427 N N . ARG A 1 302 ? -11.131 -1.338 6.160 1.00 95.12 302 ARG A N 1
ATOM 2428 C CA . ARG A 1 302 ? -10.423 -2.489 5.577 1.00 95.12 302 ARG A CA 1
ATOM 2429 C C . ARG A 1 302 ? -9.049 -2.625 6.206 1.00 95.12 302 ARG A C 1
ATOM 2431 O O . ARG A 1 302 ? -8.211 -1.736 6.069 1.00 95.12 302 ARG A O 1
ATOM 2438 N N . ILE A 1 303 ? -8.820 -3.747 6.874 1.00 94.75 303 ILE A N 1
ATOM 2439 C CA . ILE A 1 303 ? -7.532 -4.089 7.470 1.00 94.75 303 ILE A CA 1
ATOM 2440 C C . ILE A 1 303 ? -6.769 -4.969 6.491 1.00 94.75 303 ILE A C 1
ATOM 2442 O O . ILE A 1 303 ? -7.247 -6.036 6.111 1.00 94.75 303 ILE A O 1
ATOM 2446 N N . TYR A 1 304 ? -5.578 -4.521 6.099 1.00 94.56 304 TYR A N 1
ATOM 2447 C CA . TYR A 1 304 ? -4.695 -5.268 5.211 1.00 94.56 304 TYR A CA 1
ATOM 2448 C C . TYR A 1 304 ? -3.551 -5.899 6.002 1.00 94.56 304 TYR A C 1
ATOM 2450 O O . TYR A 1 304 ? -2.836 -5.209 6.729 1.00 94.56 304 TYR A O 1
ATOM 2458 N N . ALA A 1 305 ? -3.365 -7.201 5.817 1.00 92.94 305 ALA A N 1
ATOM 2459 C CA . ALA A 1 305 ? -2.207 -7.957 6.281 1.00 92.94 305 ALA A CA 1
ATOM 2460 C C . ALA A 1 305 ? -1.315 -8.333 5.077 1.00 92.94 305 ALA A C 1
ATOM 2462 O O . ALA A 1 305 ? -1.730 -8.136 3.927 1.00 92.94 305 ALA A O 1
ATOM 2463 N N . PRO A 1 306 ? -0.096 -8.868 5.292 1.00 93.44 306 PRO A N 1
ATOM 2464 C CA . PRO A 1 306 ? 0.758 -9.313 4.194 1.00 93.44 306 PRO A CA 1
ATOM 2465 C C . PRO A 1 306 ? 0.015 -10.251 3.234 1.00 93.44 306 PRO A C 1
ATOM 2467 O O . PRO A 1 306 ? -0.691 -11.165 3.671 1.00 93.44 306 PRO A O 1
ATOM 2470 N N . LEU A 1 307 ? 0.164 -10.010 1.925 1.00 95.38 307 LEU A N 1
ATOM 2471 C CA . LEU A 1 307 ? -0.499 -10.798 0.876 1.00 95.38 307 LEU A CA 1
ATOM 2472 C C . LEU A 1 307 ? -0.007 -12.245 0.840 1.00 95.38 307 LEU A C 1
ATOM 2474 O O . LEU A 1 307 ? -0.764 -13.137 0.468 1.00 95.38 307 LEU A O 1
ATOM 2478 N N . PHE A 1 308 ? 1.250 -12.462 1.210 1.00 94.94 308 PHE A N 1
ATOM 2479 C CA . PHE A 1 308 ? 1.908 -13.760 1.217 1.00 94.94 308 PHE A CA 1
ATOM 2480 C C . PHE A 1 308 ? 2.261 -14.172 2.643 1.00 94.94 308 PHE A C 1
ATOM 2482 O O . PHE A 1 308 ? 2.469 -13.320 3.508 1.00 94.94 308 PHE A O 1
ATOM 2489 N N . LYS A 1 309 ? 2.313 -15.482 2.884 1.00 92.31 309 LYS A N 1
ATOM 2490 C CA . LYS A 1 309 ? 2.656 -16.064 4.186 1.00 92.31 309 LYS A CA 1
ATOM 2491 C C . LYS A 1 309 ? 4.169 -16.101 4.414 1.00 92.31 309 LYS A C 1
ATOM 2493 O O . LYS A 1 309 ? 4.592 -16.022 5.564 1.00 92.31 309 LYS A O 1
ATOM 2498 N N . SER A 1 310 ? 4.972 -16.216 3.354 1.00 90.38 310 SER A N 1
ATOM 2499 C CA . SER A 1 310 ? 6.431 -16.340 3.436 1.00 90.38 310 SER A CA 1
ATOM 2500 C C . SER A 1 310 ? 7.182 -15.127 2.872 1.00 90.38 310 SER A C 1
ATOM 2502 O O . SER A 1 310 ? 6.648 -14.314 2.116 1.00 90.38 310 SER A O 1
ATOM 2504 N N . GLU A 1 311 ? 8.474 -15.021 3.202 1.00 87.62 311 GLU A N 1
ATOM 2505 C CA . GLU A 1 311 ? 9.360 -13.997 2.631 1.00 87.62 311 GLU A CA 1
ATOM 2506 C C . GLU A 1 311 ? 9.748 -14.267 1.168 1.00 87.62 311 GLU A C 1
ATOM 2508 O O . GLU A 1 311 ? 10.140 -13.343 0.449 1.00 87.62 311 GLU A O 1
ATOM 2513 N N . ASN A 1 312 ? 9.636 -15.517 0.711 1.00 88.94 312 ASN A N 1
ATOM 2514 C CA . ASN A 1 312 ? 9.949 -15.916 -0.657 1.00 88.94 312 ASN A CA 1
ATOM 2515 C C . ASN A 1 312 ? 8.765 -16.669 -1.289 1.00 88.94 312 ASN A C 1
ATOM 2517 O O . ASN A 1 312 ? 8.850 -17.883 -1.495 1.00 88.94 312 ASN A O 1
ATOM 2521 N N . PRO A 1 313 ? 7.685 -15.962 -1.668 1.00 87.94 313 PRO A N 1
ATOM 2522 C CA . PRO A 1 313 ? 6.493 -16.595 -2.234 1.00 87.94 313 PRO A CA 1
ATOM 2523 C C . PRO A 1 313 ? 6.778 -17.347 -3.539 1.00 87.94 313 PRO A C 1
ATOM 2525 O O . PRO A 1 313 ? 6.083 -18.297 -3.881 1.00 87.94 313 PRO A O 1
ATOM 2528 N N . MET A 1 314 ? 7.827 -16.962 -4.273 1.00 86.38 314 MET A N 1
ATOM 2529 C CA . MET A 1 314 ? 8.226 -17.637 -5.511 1.00 86.38 314 MET A CA 1
ATOM 2530 C C . MET A 1 314 ? 8.898 -18.997 -5.277 1.00 86.38 314 MET A C 1
ATOM 2532 O O . MET A 1 314 ? 9.004 -19.771 -6.224 1.00 86.38 314 MET A O 1
ATOM 2536 N N . GLY A 1 315 ? 9.366 -19.272 -4.056 1.00 83.44 315 GLY A N 1
ATOM 2537 C CA . GLY A 1 315 ? 9.983 -20.542 -3.671 1.00 83.44 315 GLY A CA 1
ATOM 2538 C C . GLY A 1 315 ? 9.013 -21.556 -3.062 1.00 83.44 315 GLY A C 1
ATOM 2539 O O . GLY A 1 315 ? 9.454 -22.632 -2.672 1.00 83.44 315 GLY A O 1
ATOM 2540 N N . ALA A 1 316 ? 7.723 -21.226 -2.949 1.00 80.44 316 ALA A N 1
ATOM 2541 C CA . ALA A 1 316 ? 6.721 -22.129 -2.392 1.00 80.44 316 ALA A CA 1
ATOM 2542 C C . ALA A 1 316 ? 6.493 -23.357 -3.292 1.00 80.44 316 ALA A C 1
ATOM 2544 O O . ALA A 1 316 ? 6.462 -23.244 -4.521 1.00 80.44 316 ALA A O 1
ATOM 2545 N N . GLU A 1 317 ? 6.298 -24.529 -2.680 1.00 72.81 317 GLU A N 1
ATOM 2546 C CA . GLU A 1 317 ? 6.011 -25.768 -3.408 1.00 72.81 317 GLU A CA 1
ATOM 2547 C C . GLU A 1 317 ? 4.689 -25.670 -4.198 1.00 72.81 317 GLU A C 1
ATOM 2549 O O . GLU A 1 317 ? 3.653 -25.211 -3.700 1.00 72.81 317 GLU A O 1
ATOM 2554 N N . GLY A 1 318 ? 4.720 -26.112 -5.459 1.00 66.75 318 GLY A N 1
ATOM 2555 C CA . GLY A 1 318 ? 3.573 -26.114 -6.373 1.00 66.75 318 GLY A CA 1
ATOM 2556 C C . GLY A 1 318 ? 3.418 -24.823 -7.186 1.00 66.75 318 GLY A C 1
ATOM 2557 O O . GLY A 1 318 ? 3.587 -24.850 -8.402 1.00 66.75 318 GLY A O 1
ATOM 2558 N N . GLU A 1 319 ? 3.097 -23.695 -6.547 1.00 79.94 319 GLU A N 1
ATOM 2559 C CA . GLU A 1 319 ? 2.970 -22.372 -7.187 1.00 79.94 319 GLU A CA 1
ATOM 2560 C C . GLU A 1 319 ? 2.981 -21.268 -6.110 1.00 79.94 319 GLU A C 1
ATOM 2562 O O . GLU A 1 319 ? 2.541 -21.491 -4.983 1.00 79.94 319 GLU A O 1
ATOM 2567 N N . PHE A 1 320 ? 3.380 -20.038 -6.464 1.00 84.25 320 PHE A N 1
ATOM 2568 C CA . PHE A 1 320 ? 3.334 -18.870 -5.558 1.00 84.25 320 PHE A CA 1
ATOM 2569 C C . PHE A 1 320 ? 1.933 -18.581 -4.982 1.00 84.25 320 PHE A C 1
ATOM 2571 O O . PHE A 1 320 ? 1.788 -17.874 -3.987 1.00 84.25 320 PHE A O 1
ATOM 2578 N N . LEU A 1 321 ? 0.889 -19.123 -5.611 1.00 86.50 321 LEU A N 1
ATOM 2579 C CA . LEU A 1 321 ? -0.497 -19.015 -5.167 1.00 86.50 321 LEU A CA 1
ATOM 2580 C C . LEU A 1 321 ? -0.785 -19.772 -3.879 1.00 86.50 321 LEU A C 1
ATOM 2582 O O . LEU A 1 321 ? -1.610 -19.321 -3.089 1.00 86.50 321 LEU A O 1
ATOM 2586 N N . ASN A 1 322 ? -0.068 -20.869 -3.638 1.00 89.81 322 ASN A N 1
ATOM 2587 C CA . ASN A 1 322 ? -0.182 -21.622 -2.394 1.00 89.81 322 ASN A CA 1
ATOM 2588 C C . ASN A 1 322 ? 0.331 -20.815 -1.198 1.00 89.81 322 ASN A C 1
ATOM 2590 O O . ASN A 1 322 ? -0.008 -21.128 -0.056 1.00 89.81 322 ASN A O 1
ATOM 2594 N N . ASP A 1 323 ? 1.124 -19.771 -1.447 1.00 93.75 323 ASP A N 1
ATOM 2595 C CA . ASP A 1 323 ? 1.657 -18.897 -0.412 1.00 93.75 323 ASP A CA 1
ATOM 2596 C C . ASP A 1 323 ? 0.776 -17.674 -0.124 1.00 93.75 323 ASP A C 1
ATOM 2598 O O . ASP A 1 323 ? 1.066 -16.915 0.796 1.00 93.75 323 ASP A O 1
ATOM 2602 N N . VAL A 1 324 ? -0.324 -17.480 -0.858 1.00 94.12 324 VAL A N 1
ATOM 2603 C CA . VAL A 1 324 ? -1.255 -16.371 -0.602 1.00 94.12 324 VAL A CA 1
ATOM 2604 C C . VAL A 1 324 ? -1.898 -16.532 0.778 1.00 94.12 324 VAL A C 1
ATOM 2606 O O . VAL A 1 324 ? -2.322 -17.620 1.168 1.00 94.12 324 VAL A O 1
ATOM 2609 N N . ASN A 1 325 ? -1.972 -15.430 1.521 1.00 94.69 325 ASN A N 1
ATOM 2610 C CA . ASN A 1 325 ? -2.628 -15.332 2.815 1.00 94.69 325 ASN A CA 1
ATOM 2611 C C . ASN A 1 325 ? -4.139 -15.068 2.629 1.00 94.69 325 ASN A C 1
ATOM 2613 O O . ASN A 1 325 ? -4.513 -13.978 2.169 1.00 94.69 325 ASN A O 1
ATOM 2617 N N . PRO A 1 326 ? -5.021 -16.013 3.014 1.00 93.12 326 PRO A N 1
ATOM 2618 C CA . PRO A 1 326 ? -6.471 -15.828 2.918 1.00 93.12 326 PRO A CA 1
ATOM 2619 C C . PRO A 1 326 ? -6.982 -14.671 3.783 1.00 93.12 326 PRO A C 1
ATOM 2621 O O . PRO A 1 326 ? -7.943 -14.007 3.413 1.00 93.12 326 PRO A O 1
ATOM 2624 N N . SER A 1 327 ? -6.296 -14.381 4.890 1.00 93.62 327 SER A N 1
ATOM 2625 C CA . SER A 1 327 ? -6.621 -13.299 5.824 1.00 93.62 327 SER A CA 1
ATOM 2626 C C . SER A 1 327 ? -5.864 -12.004 5.502 1.00 93.62 327 SER A C 1
ATOM 2628 O O . SER A 1 327 ? -5.586 -11.204 6.393 1.00 93.62 327 SER A O 1
ATOM 2630 N N . SER A 1 328 ? -5.467 -11.805 4.238 1.00 94.94 328 SER A N 1
ATOM 2631 C CA . SER A 1 328 ? -4.750 -10.597 3.797 1.00 94.94 328 SER A CA 1
ATOM 2632 C C . SER A 1 328 ? -5.632 -9.347 3.729 1.00 94.94 328 SER A C 1
ATOM 2634 O O . SER A 1 328 ? -5.104 -8.237 3.710 1.00 94.94 328 SER A O 1
ATOM 2636 N N . GLU A 1 329 ? -6.956 -9.503 3.704 1.00 95.44 329 GLU A N 1
ATOM 2637 C CA . GLU A 1 329 ? -7.933 -8.415 3.782 1.00 95.44 329 GLU A CA 1
ATOM 2638 C C . GLU A 1 329 ? -9.077 -8.825 4.720 1.00 95.44 329 GLU A C 1
ATOM 2640 O O . GLU A 1 329 ? -9.722 -9.849 4.501 1.00 95.44 329 GLU A O 1
ATOM 2645 N N . THR A 1 330 ? -9.352 -8.001 5.731 1.00 95.50 330 THR A N 1
ATOM 2646 C CA . THR A 1 330 ? -10.522 -8.131 6.610 1.00 95.50 330 THR A CA 1
ATOM 2647 C C . THR A 1 330 ? -11.357 -6.862 6.509 1.00 95.50 330 THR A C 1
ATOM 2649 O O . THR A 1 330 ? -10.833 -5.760 6.687 1.00 95.50 330 THR A O 1
ATOM 2652 N N . VAL A 1 331 ? -12.651 -7.009 6.224 1.00 95.50 331 VAL A N 1
ATOM 2653 C CA . VAL A 1 331 ? -13.587 -5.890 6.053 1.00 95.50 331 VAL A CA 1
ATOM 2654 C C . VAL A 1 331 ? -14.493 -5.778 7.277 1.00 95.50 331 VAL A C 1
ATOM 2656 O O . VAL A 1 331 ? -15.116 -6.757 7.679 1.00 95.50 331 VAL A O 1
ATOM 2659 N N . TYR A 1 332 ? -14.577 -4.572 7.832 1.00 96.19 332 TYR A N 1
ATOM 2660 C CA . TYR A 1 332 ? -15.456 -4.187 8.931 1.00 96.19 332 TYR A CA 1
ATOM 2661 C C . TYR A 1 332 ? -16.486 -3.181 8.396 1.00 96.19 332 TYR A C 1
ATOM 2663 O O . TYR A 1 332 ? -16.145 -2.008 8.238 1.00 96.19 332 TYR A O 1
ATOM 2671 N N . PRO A 1 333 ? -17.708 -3.619 8.044 1.00 94.94 333 PRO A N 1
ATOM 2672 C CA . PRO A 1 333 ? -18.691 -2.768 7.366 1.00 94.94 333 PRO A CA 1
ATOM 2673 C C . PRO A 1 333 ? -19.305 -1.697 8.275 1.00 94.94 333 PRO A C 1
ATOM 2675 O O . PRO A 1 333 ? -19.699 -0.639 7.794 1.00 94.94 333 PRO A O 1
ATOM 2678 N N . ASP A 1 334 ? -19.361 -1.969 9.578 1.00 94.62 334 ASP A N 1
ATOM 2679 C CA . ASP A 1 334 ? -20.045 -1.143 10.575 1.00 94.62 334 ASP A CA 1
ATOM 2680 C C . ASP A 1 334 ? -19.069 -0.427 11.518 1.00 94.62 334 ASP A C 1
ATOM 2682 O O . ASP A 1 334 ? -19.432 -0.089 12.644 1.00 94.62 334 ASP A O 1
ATOM 2686 N N . ALA A 1 335 ? -17.826 -0.199 11.087 1.00 95.69 335 ALA A N 1
ATOM 2687 C CA . ALA A 1 335 ? -16.854 0.509 11.907 1.00 95.69 335 ALA A CA 1
ATOM 2688 C C . ALA A 1 335 ? -17.326 1.948 12.186 1.00 95.69 335 ALA A C 1
ATOM 2690 O O . ALA A 1 335 ? -18.033 2.561 11.383 1.00 95.69 335 ALA A O 1
ATOM 2691 N N . MET A 1 336 ? -16.941 2.505 13.332 1.00 94.81 336 MET A N 1
ATOM 2692 C CA . MET A 1 336 ? -17.371 3.832 13.771 1.00 94.81 336 MET A CA 1
ATOM 2693 C C . MET A 1 336 ? -16.165 4.710 14.082 1.00 94.81 336 MET A C 1
ATOM 2695 O O . MET A 1 336 ? -15.294 4.334 14.864 1.00 94.81 336 MET A O 1
ATOM 2699 N N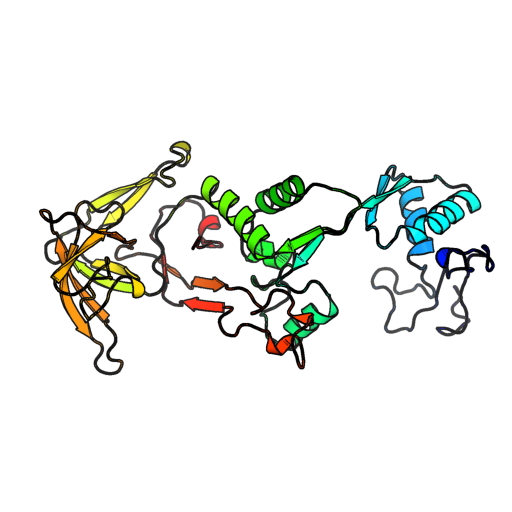 . ILE A 1 337 ? -16.121 5.888 13.466 1.00 93.25 337 ILE A N 1
ATOM 2700 C CA . ILE A 1 337 ? -15.060 6.884 13.640 1.00 93.25 337 ILE A CA 1
ATOM 2701 C C . ILE A 1 337 ? -15.626 8.041 14.449 1.00 93.25 337 ILE A C 1
ATOM 2703 O O . ILE A 1 337 ? -16.758 8.478 14.204 1.00 93.25 337 ILE A O 1
ATOM 2707 N N . GLU A 1 338 ? -14.836 8.555 15.389 1.00 89.00 338 GLU A N 1
ATOM 2708 C CA . GLU A 1 338 ? -15.216 9.752 16.130 1.00 89.00 338 GLU A CA 1
ATOM 2709 C C . GLU A 1 338 ? -15.579 10.902 15.177 1.00 89.00 338 GLU A C 1
ATOM 2711 O O . GLU A 1 338 ? -14.944 11.120 14.140 1.00 89.00 338 GLU A O 1
ATOM 2716 N N . ALA A 1 339 ? -16.621 11.652 15.527 1.00 75.94 339 ALA A N 1
ATOM 2717 C CA . ALA A 1 339 ? -17.042 12.820 14.770 1.00 75.94 339 ALA A CA 1
ATOM 2718 C C . ALA A 1 339 ? -16.078 13.991 15.026 1.00 75.94 339 ALA A C 1
ATOM 2720 O O . ALA A 1 339 ? -16.410 14.961 15.707 1.00 75.94 339 ALA A O 1
ATOM 2721 N N . ALA A 1 340 ? -14.860 13.913 14.494 1.00 58.47 340 ALA A N 1
ATOM 2722 C CA . ALA A 1 340 ? -13.991 15.074 14.454 1.00 58.47 340 ALA A CA 1
ATOM 2723 C C . ALA A 1 340 ? -14.658 16.119 13.548 1.00 58.47 340 ALA A C 1
ATOM 2725 O O . ALA A 1 340 ? -14.914 15.853 12.371 1.00 58.47 340 ALA A O 1
ATOM 2726 N N . HIS A 1 341 ? -14.930 17.318 14.073 1.00 48.47 341 HIS A N 1
ATOM 2727 C CA . HIS A 1 341 ? -15.231 18.505 13.264 1.00 48.47 341 HIS A CA 1
ATOM 2728 C C . HIS A 1 341 ? -13.972 18.896 12.461 1.00 48.47 341 HIS A C 1
ATOM 2730 O O . HIS A 1 341 ? -13.372 19.947 12.666 1.00 48.47 341 HIS A O 1
ATOM 2736 N N . CYS A 1 342 ? -13.511 18.025 11.565 1.00 40.41 342 CYS A N 1
ATOM 2737 C CA . CYS A 1 342 ? -12.418 18.309 10.656 1.00 40.41 342 CYS A CA 1
ATOM 2738 C C . CYS A 1 342 ? -13.007 18.973 9.415 1.00 40.41 342 CYS A C 1
ATOM 2740 O O . CYS A 1 342 ? -13.669 18.332 8.602 1.00 40.41 342 CYS A O 1
ATOM 2742 N N . ALA A 1 343 ? -12.720 20.264 9.255 1.00 31.22 343 ALA A N 1
ATOM 2743 C CA . ALA A 1 343 ? -13.093 21.118 8.126 1.00 31.22 343 ALA A CA 1
ATOM 2744 C C . ALA A 1 343 ? -12.475 20.704 6.764 1.00 31.22 343 ALA A C 1
ATOM 2746 O O . ALA A 1 343 ? -12.282 21.532 5.879 1.00 31.22 343 ALA A O 1
ATOM 2747 N N . SER A 1 344 ? -12.140 19.429 6.564 1.00 34.06 344 SER A N 1
ATOM 2748 C CA . SER A 1 344 ? -11.593 18.916 5.312 1.00 34.06 344 SER A CA 1
ATOM 2749 C C . SER A 1 344 ? -12.014 17.463 5.129 1.00 34.06 344 SER A C 1
ATOM 2751 O O . SER A 1 344 ? -11.479 16.557 5.769 1.00 34.06 344 SER A O 1
ATOM 2753 N N . ALA A 1 345 ? -12.941 17.238 4.195 1.00 29.78 345 ALA A N 1
ATOM 2754 C CA . ALA A 1 345 ? -13.386 15.919 3.736 1.00 29.78 345 ALA A CA 1
ATOM 2755 C C . ALA A 1 345 ? -12.233 15.012 3.242 1.00 29.78 345 ALA A C 1
ATOM 2757 O O . ALA A 1 345 ? -12.414 13.813 3.051 1.00 29.78 345 ALA A O 1
ATOM 2758 N N . THR A 1 346 ? -11.032 15.569 3.070 1.00 34.69 346 THR A N 1
ATOM 2759 C CA . THR A 1 346 ? -9.825 14.879 2.605 1.00 34.69 346 THR A CA 1
ATOM 2760 C C . THR A 1 346 ? -9.194 13.955 3.660 1.00 34.69 346 THR A C 1
ATOM 2762 O O . THR A 1 346 ? -8.471 13.035 3.294 1.00 34.69 346 THR A O 1
ATOM 2765 N N . LEU A 1 347 ? -9.462 14.150 4.960 1.00 36.56 347 LEU A N 1
ATOM 2766 C CA . LEU A 1 347 ? -8.918 13.288 6.029 1.00 36.56 347 LEU A CA 1
ATOM 2767 C C . LEU A 1 347 ? -9.636 11.931 6.137 1.00 36.56 347 LEU A C 1
ATOM 2769 O O . LEU A 1 347 ? -9.032 10.943 6.547 1.00 36.56 347 LEU A O 1
ATOM 2773 N N . LEU A 1 348 ? -10.904 11.858 5.721 1.00 36.44 348 LEU A N 1
ATOM 2774 C CA . LEU A 1 348 ? -11.726 10.648 5.836 1.00 36.44 348 LEU A CA 1
ATOM 2775 C C . LEU A 1 348 ? -11.419 9.590 4.766 1.00 36.44 348 LEU A C 1
ATOM 2777 O O . LEU A 1 348 ? -11.762 8.426 4.952 1.00 36.44 348 LEU A O 1
ATOM 2781 N N . SER A 1 349 ? -10.767 9.951 3.654 1.00 33.41 349 SER A N 1
ATOM 2782 C CA . SER A 1 349 ? -10.523 8.996 2.563 1.00 33.41 349 SER A CA 1
ATOM 2783 C C . SER A 1 349 ? -9.403 7.992 2.856 1.00 33.41 349 SER A C 1
ATOM 2785 O O . SER A 1 349 ? -9.316 6.978 2.164 1.00 33.41 349 SER A O 1
ATOM 2787 N N . THR A 1 350 ? -8.550 8.258 3.855 1.00 41.91 350 THR A N 1
ATOM 2788 C CA . THR A 1 350 ? -7.364 7.436 4.133 1.00 41.91 350 THR A CA 1
ATOM 2789 C C . THR A 1 350 ? -6.992 7.453 5.620 1.00 41.91 350 THR A C 1
ATOM 2791 O O . THR A 1 350 ? -6.015 8.078 6.027 1.00 41.91 350 THR A O 1
ATOM 2794 N N . LEU A 1 351 ? -7.753 6.735 6.447 1.00 53.06 351 LEU A N 1
ATOM 2795 C CA . LEU A 1 351 ? -7.338 6.416 7.815 1.00 53.06 351 LEU A CA 1
ATOM 2796 C C . LEU A 1 351 ? -6.453 5.169 7.788 1.00 53.06 351 LEU A C 1
ATOM 2798 O O . LEU A 1 351 ? -6.899 4.079 7.433 1.00 53.06 351 LEU A O 1
ATOM 2802 N N . ILE A 1 352 ? -5.182 5.331 8.147 1.00 54.16 352 ILE A N 1
ATOM 2803 C CA . ILE A 1 352 ? -4.249 4.212 8.292 1.00 54.16 352 ILE A CA 1
ATOM 2804 C C . ILE A 1 352 ? -4.252 3.814 9.759 1.00 54.16 352 ILE A C 1
ATOM 2806 O O . ILE A 1 352 ? -3.758 4.562 10.602 1.00 54.16 352 ILE A O 1
ATOM 2810 N N . LEU A 1 353 ? -4.773 2.626 10.072 1.00 49.72 353 LEU A N 1
ATOM 2811 C CA . LEU A 1 353 ? -4.543 2.049 11.391 1.00 49.72 353 LEU A CA 1
ATOM 2812 C C . LEU A 1 353 ? -3.067 1.683 11.529 1.00 49.72 353 LEU A C 1
ATOM 2814 O O . LEU A 1 353 ? -2.577 0.733 10.914 1.00 49.72 353 LEU A O 1
ATOM 2818 N N . LEU A 1 354 ? -2.369 2.415 12.388 1.00 40.56 354 LEU A N 1
ATOM 2819 C CA . LEU A 1 354 ? -1.088 1.992 12.928 1.00 40.56 354 LEU A CA 1
ATOM 2820 C C . LEU A 1 354 ? -1.381 0.983 14.049 1.00 40.56 354 LEU A C 1
ATOM 2822 O O . LEU A 1 354 ? -1.588 1.380 15.191 1.00 40.56 354 LEU A O 1
ATOM 2826 N N . ARG A 1 355 ? -1.472 -0.310 13.714 1.00 36.31 355 ARG A N 1
ATOM 2827 C CA . ARG A 1 355 ? -1.432 -1.390 14.716 1.00 36.31 355 ARG A CA 1
ATOM 2828 C C . ARG A 1 355 ? -0.002 -1.787 15.051 1.00 36.31 355 ARG A C 1
ATOM 2830 O O . ARG A 1 355 ? 0.820 -1.913 14.107 1.00 36.31 355 ARG A O 1
#

Organism: Akanthomyces muscarius (NCBI:txid2231603)